Protein AF-A0A7S1B710-F1 (afdb_monomer)

Radius of gyration: 25.24 Å; Cα contacts (8 Å, |Δi|>4): 538; chains: 1; bounding box: 55×64×82 Å

InterPro domains:
  IPR013216 Methyltransferase type 11 [PF08241] (136-185)
  IPR029063 S-adenosyl-L-methionine-dependent methyltransferase superfamily [G3DSA:3.40.50.150] (121-270)
  IPR029063 S-adenosyl-L-methionine-dependent methyltransferase superfamily [SSF53335] (135-258)

Foldseek 3Di:
DDDDDDDDDDDDDDDDDDPDDDPDDDDDDDPDFLQVPAPEPELAAALLNRDHDVFADWDPDPPIDRAAHPPLRDGQLLSVVSCCQGVNDFPLNVDQAAEEEEEPDDPSSVVSSCVRCVRYHYAAEYCCPPPDDDDPRYDHDDLLGGPAAFQQGLEYEHEQRLLQDPDNLSSLLSVLRNHHAQGKYKYFHAAAQVCPVPDLDKDAPPPCPCPCPPPHRPPLVPDDPVCSCVVVPPNSGRTYHHLVNSCVSNVVSQKDKAQDCQDVSNCSHNVHDRDGRIIMIGRHDDLPPQCLVDQLVRDDPVLVVLCVVQPDDRVCSRVVHDDPSLLDQLVPDDPSNVVSCSSNVPVVSNVVNVVVVD

Sequence (358 aa):
SYSMTKKILSSVSGEEKNNHEPFVMSFTSQNTSVLDRVTCNQKHLCPCCGTCLSEWGTIHTINARKGLCPVCGTFERQRAVCYDFIVAPPKSLTKKGAAVAYFGPHIEHTKLLRSATPAMHLQEFDYFAQGYRNSPTTVHADVQDIPLSDESFDGIIILHVLEHVPNLDKAISEMSRVIKSGGFIHHETPCYYDLDSLTESPLKNGLKPPSNFFGEVQDCEKYRKEDRKGICRQHDHLFGYTCNYLKKAFENHKFDCSYPDITQDIADRYGVVPQINRFRCIKKWNDSLNFKKLYWTQLHEKAQEAAKLLGFDESLWDNDSTVPIFSMPFESLGAEMKSAVNYLGLESYFEEARQNQE

pLDDT: mean 75.51, std 21.88, range [21.38, 97.25]

Organism: NCBI:txid216773

Secondary structure (DSSP, 8-state):
---------------------------------TTTT----SSEE-TTT--EESSPEEE-SSS-EEEE-TTT---HHHHHHHIIIIIS--HHHHSTT-EEEEES--HHHHHHHHHH-TTSEEEEEE---TT----TTPEE-BTTB--S-TT-EEEEEEES-GGG-S-HHHHHHHHHHHEEEEEEEEEE--B-GGGTTT-SS-EET-----S-TTSS---GGGS-HHHHHHHS--TT-SEEB-HHHHHHHHHHTTEEEE-----HHHHHHHT--SSSS--EEEEPPPTT--GGGS-GGGS-HHHHHHHHHTT--HHHHHTT---GGGGS-GGGS-HHHHHHHHHHT-TTHHHHHHHTT-

Mean predicted aligned error: 15.28 Å

Solvent-accessible surface area (backbone atoms only — not comparable to full-atom values): 21023 Å² total; per-residue (Å²): 133,92,86,89,87,86,87,90,89,80,86,85,92,81,90,77,92,71,98,67,86,76,84,79,76,82,87,73,96,64,102,60,52,57,61,81,74,50,90,66,91,44,70,22,41,39,50,50,77,50,48,65,26,87,67,63,28,71,38,90,54,99,73,63,38,72,46,21,38,84,84,80,65,42,41,30,68,60,24,42,54,24,31,47,66,62,75,58,47,52,78,46,61,71,44,82,59,22,29,31,43,28,37,57,59,50,58,72,58,51,53,38,49,47,70,44,36,74,52,44,44,76,44,42,30,33,72,76,58,90,92,68,70,76,53,98,77,46,40,83,36,47,63,64,57,56,95,62,60,67,51,65,22,26,27,38,38,39,40,75,46,67,33,60,45,93,52,55,69,48,25,48,47,39,52,47,44,27,34,24,66,57,10,39,35,48,40,37,40,82,40,34,68,93,40,45,90,76,46,85,60,73,35,68,81,33,54,70,61,82,45,29,98,80,82,49,72,63,56,60,80,81,43,58,80,78,54,31,72,74,72,61,75,62,82,74,36,54,40,33,37,22,42,57,44,54,51,50,57,43,41,75,55,47,28,52,71,46,68,67,93,44,49,69,68,52,16,58,27,38,49,27,73,50,82,70,48,46,47,37,32,31,31,45,70,57,94,80,56,61,51,86,80,45,48,52,91,69,45,53,69,71,53,48,51,32,38,42,74,55,62,43,49,60,69,39,54,60,66,74,51,88,46,79,62,42,81,45,65,72,86,77,51,54,73,68,56,51,50,30,33,60,72,50,69,48,61,64,53,47,53,56,45,53,66,75,72,111

Structure (mmCIF, N/CA/C/O backbone):
data_AF-A0A7S1B710-F1
#
_entry.id   AF-A0A7S1B710-F1
#
loop_
_atom_site.group_PDB
_atom_site.id
_atom_site.type_symbol
_atom_site.label_atom_id
_atom_site.label_alt_id
_atom_site.label_comp_id
_atom_site.label_asym_id
_atom_site.label_entity_id
_atom_site.label_seq_id
_atom_site.pdbx_PDB_ins_code
_atom_site.Cartn_x
_atom_site.Cartn_y
_atom_site.Cartn_z
_atom_site.occupancy
_atom_site.B_iso_or_equiv
_atom_site.auth_seq_id
_atom_site.auth_comp_id
_atom_site.auth_asym_id
_atom_site.auth_atom_id
_atom_site.pdbx_PDB_model_num
ATOM 1 N N . SER A 1 1 ? -0.905 -36.301 18.407 1.00 31.48 1 SER A N 1
ATOM 2 C CA . SER A 1 1 ? 0.197 -37.234 18.122 1.00 31.48 1 SER A CA 1
ATOM 3 C C . SER A 1 1 ? 0.596 -37.081 16.667 1.00 31.48 1 SER A C 1
ATOM 5 O O . SER A 1 1 ? -0.248 -37.114 15.783 1.00 31.48 1 SER A O 1
ATOM 7 N N . TYR A 1 2 ? 1.881 -36.831 16.450 1.00 21.38 2 TYR A N 1
ATOM 8 C CA . TYR A 1 2 ? 2.584 -36.937 15.172 1.00 21.38 2 TYR A CA 1
ATOM 9 C C . TYR A 1 2 ? 2.287 -38.284 14.485 1.00 21.38 2 TYR A C 1
ATOM 11 O O . TYR A 1 2 ? 2.317 -39.294 15.184 1.00 21.38 2 TYR A O 1
ATOM 19 N N . SER A 1 3 ? 2.064 -38.304 13.162 1.00 22.77 3 SER A N 1
ATOM 20 C CA . SER A 1 3 ? 2.517 -39.349 12.212 1.00 22.77 3 SER A CA 1
ATOM 21 C C . SER A 1 3 ? 1.663 -39.358 10.935 1.00 22.77 3 SER A C 1
ATOM 23 O O . SER A 1 3 ? 0.520 -39.800 10.960 1.00 22.77 3 SER A O 1
ATOM 25 N N . MET A 1 4 ? 2.223 -38.892 9.813 1.00 23.88 4 MET A N 1
ATOM 26 C CA . MET A 1 4 ? 2.533 -39.739 8.645 1.00 23.88 4 MET A CA 1
ATOM 27 C C . MET A 1 4 ? 2.884 -38.873 7.426 1.00 23.88 4 MET A C 1
ATOM 29 O O . MET A 1 4 ? 2.042 -38.496 6.617 1.00 23.88 4 MET A O 1
ATOM 33 N N . THR A 1 5 ? 4.182 -38.619 7.281 1.00 24.28 5 THR A N 1
ATOM 34 C CA . THR A 1 5 ? 4.835 -38.137 6.061 1.00 24.28 5 THR A CA 1
ATOM 35 C C . THR A 1 5 ? 5.566 -39.321 5.422 1.00 24.28 5 THR A C 1
ATOM 37 O O . THR A 1 5 ? 6.352 -39.954 6.125 1.00 24.28 5 THR A O 1
ATOM 40 N N . LYS A 1 6 ? 5.359 -39.589 4.119 1.00 24.00 6 LYS A N 1
ATOM 41 C CA . LYS A 1 6 ? 6.341 -40.059 3.098 1.00 24.00 6 LYS A CA 1
ATOM 42 C C . LYS A 1 6 ? 5.726 -40.974 2.028 1.00 24.00 6 LYS A C 1
ATOM 44 O O . LYS A 1 6 ? 4.862 -41.789 2.322 1.00 24.00 6 LYS A O 1
ATOM 49 N N . LYS A 1 7 ? 6.360 -40.916 0.844 1.00 23.39 7 LYS A N 1
ATOM 50 C CA . LYS A 1 7 ? 6.055 -41.531 -0.469 1.00 23.39 7 LYS A CA 1
ATOM 51 C C . LYS A 1 7 ? 5.110 -40.621 -1.262 1.00 23.39 7 LYS A C 1
ATOM 53 O O . LYS A 1 7 ? 3.979 -40.432 -0.863 1.00 23.39 7 LYS A O 1
ATOM 58 N N . ILE A 1 8 ? 5.516 -39.982 -2.357 1.00 23.94 8 ILE A N 1
ATOM 59 C CA . ILE A 1 8 ? 6.231 -40.532 -3.514 1.00 23.94 8 ILE A CA 1
ATOM 60 C C . ILE A 1 8 ? 7.128 -39.432 -4.121 1.00 23.94 8 ILE A C 1
ATOM 62 O O . ILE A 1 8 ? 6.634 -38.419 -4.600 1.00 23.94 8 ILE A O 1
ATOM 66 N N . LEU A 1 9 ? 8.445 -39.646 -4.101 1.00 23.05 9 LEU A N 1
ATOM 67 C CA . LEU A 1 9 ? 9.441 -38.952 -4.925 1.00 23.05 9 LEU A CA 1
ATOM 68 C C . LEU A 1 9 ? 10.445 -40.023 -5.365 1.00 23.05 9 LEU A C 1
ATOM 70 O O . LEU A 1 9 ? 11.319 -40.407 -4.593 1.00 23.05 9 LEU A O 1
ATOM 74 N N . SER A 1 10 ? 10.270 -40.558 -6.572 1.00 22.28 10 SER A N 1
ATOM 75 C CA . SER A 1 10 ? 11.274 -41.369 -7.272 1.00 22.28 10 SER A CA 1
ATOM 76 C C . SER A 1 10 ? 10.887 -41.483 -8.747 1.00 22.28 10 SER A C 1
ATOM 78 O O . SER A 1 10 ? 9.739 -41.822 -9.030 1.00 22.28 10 SER A O 1
ATOM 80 N N . SER A 1 11 ? 11.862 -41.282 -9.640 1.00 22.61 11 SER A N 1
ATOM 81 C CA . SER A 1 11 ? 11.787 -41.095 -11.106 1.00 22.61 11 SER A CA 1
ATOM 82 C C . SER A 1 11 ? 11.486 -39.635 -11.476 1.00 22.61 11 SER A C 1
ATOM 84 O O . SER A 1 11 ? 10.460 -39.099 -11.093 1.00 22.61 11 SER A O 1
ATOM 86 N N . VAL A 1 12 ? 12.371 -38.870 -12.115 1.00 25.72 12 VAL A N 1
ATOM 87 C CA . VAL A 1 12 ? 13.270 -39.201 -13.225 1.00 25.72 12 VAL A CA 1
ATOM 88 C C . VAL A 1 12 ? 14.599 -38.454 -13.058 1.00 25.72 12 VAL A C 1
ATOM 90 O O . VAL A 1 12 ? 14.633 -37.236 -12.918 1.00 25.72 12 VAL A O 1
ATOM 93 N N . SER A 1 13 ? 15.691 -39.216 -13.071 1.00 23.06 13 SER A N 1
ATOM 94 C CA . SER A 1 13 ? 17.071 -38.757 -13.208 1.00 23.06 13 SER A CA 1
ATOM 95 C C . SER A 1 13 ? 17.424 -38.611 -14.690 1.00 23.06 13 SER A C 1
ATOM 97 O O . SER A 1 13 ? 17.326 -39.584 -15.437 1.00 23.06 13 SER A O 1
ATOM 99 N N . GLY A 1 14 ? 17.877 -37.428 -15.092 1.00 24.42 14 GLY A N 1
ATOM 100 C CA . GLY A 1 14 ? 18.529 -37.169 -16.374 1.00 24.42 14 GLY A CA 1
ATOM 101 C C . GLY A 1 14 ? 19.454 -35.972 -16.197 1.00 24.42 14 GLY A C 1
ATOM 102 O O . GLY A 1 14 ? 18.990 -34.839 -16.149 1.00 24.42 14 GLY A O 1
ATOM 103 N N . GLU A 1 15 ? 20.737 -36.251 -15.976 1.00 24.61 15 GLU A N 1
ATOM 104 C CA . GLU A 1 15 ? 21.792 -35.267 -15.740 1.00 24.61 15 GLU A CA 1
ATOM 105 C C . GLU A 1 15 ? 22.144 -34.507 -17.030 1.00 24.61 15 GLU A C 1
ATOM 107 O O . GLU A 1 15 ? 22.589 -35.114 -17.999 1.00 24.61 15 GLU A O 1
ATOM 112 N N . GLU A 1 16 ? 22.075 -33.175 -16.999 1.00 25.45 16 GLU A N 1
ATOM 113 C CA . GLU A 1 16 ? 23.012 -32.315 -17.731 1.00 25.45 16 GLU A CA 1
ATOM 114 C C . GLU A 1 16 ? 23.731 -31.432 -16.704 1.00 25.45 16 GLU A C 1
ATOM 116 O O . GLU A 1 16 ? 23.124 -30.643 -15.978 1.00 25.45 16 GLU A O 1
ATOM 121 N N . LYS A 1 17 ? 25.045 -31.638 -16.588 1.00 27.42 17 LYS A N 1
ATOM 122 C CA . LYS A 1 17 ? 25.923 -30.960 -15.632 1.00 27.42 17 LYS A CA 1
ATOM 123 C C . LYS A 1 17 ? 26.231 -29.547 -16.125 1.00 27.42 17 LYS A C 1
ATOM 125 O O . LYS A 1 17 ? 27.077 -29.381 -16.995 1.00 27.42 17 LYS A O 1
ATOM 130 N N . ASN A 1 18 ? 25.611 -28.539 -15.515 1.00 28.44 18 ASN A N 1
ATOM 131 C CA . ASN A 1 18 ? 26.113 -27.166 -15.536 1.00 28.44 18 ASN A CA 1
ATOM 132 C C . ASN A 1 18 ? 26.686 -26.820 -14.155 1.00 28.44 18 ASN A C 1
ATOM 134 O O . ASN A 1 18 ? 25.971 -26.806 -13.155 1.00 28.44 18 ASN A O 1
ATOM 138 N N . ASN A 1 19 ? 27.997 -26.566 -14.116 1.00 27.50 19 ASN A N 1
ATOM 139 C CA . ASN A 1 19 ? 28.773 -26.203 -12.930 1.00 27.50 19 ASN A CA 1
ATOM 140 C C . ASN A 1 19 ? 28.471 -24.766 -12.466 1.00 27.50 19 ASN A C 1
ATOM 142 O O . ASN A 1 19 ? 29.300 -23.869 -12.605 1.00 27.50 19 ASN A O 1
ATOM 146 N N . HIS A 1 20 ? 27.305 -24.555 -11.865 1.00 30.06 20 HIS A N 1
ATOM 147 C CA . HIS A 1 20 ? 27.091 -23.440 -10.950 1.00 30.06 20 HIS A CA 1
ATOM 148 C C . HIS A 1 20 ? 26.630 -24.011 -9.615 1.00 30.06 20 HIS A C 1
ATOM 150 O O . HIS A 1 20 ? 25.484 -24.434 -9.478 1.00 30.06 20 HIS A O 1
ATOM 156 N N . GLU A 1 21 ? 27.539 -24.064 -8.639 1.00 24.39 21 GLU A N 1
ATOM 157 C CA . GLU A 1 21 ? 27.164 -24.370 -7.262 1.00 24.39 21 GLU A CA 1
ATOM 158 C C . GLU A 1 21 ? 26.130 -23.335 -6.785 1.00 24.39 21 GLU A C 1
ATOM 160 O O . GLU A 1 21 ? 26.414 -22.132 -6.803 1.00 24.39 21 GLU A O 1
ATOM 165 N N . PRO A 1 22 ? 24.924 -23.754 -6.366 1.00 27.50 22 PRO A N 1
ATOM 166 C CA . PRO A 1 22 ? 23.992 -22.847 -5.728 1.00 27.50 22 PRO A CA 1
ATOM 167 C C . PRO A 1 22 ? 24.548 -22.514 -4.344 1.00 27.50 22 PRO A C 1
ATOM 169 O O . PRO A 1 22 ? 24.766 -23.396 -3.517 1.00 27.50 22 PRO A O 1
ATOM 172 N N . PHE A 1 23 ? 24.782 -21.230 -4.090 1.00 29.17 23 PHE A N 1
ATOM 173 C CA . PHE A 1 23 ? 25.162 -20.734 -2.774 1.00 29.17 23 PHE A CA 1
ATOM 174 C C . PHE A 1 23 ? 24.035 -21.046 -1.775 1.00 29.17 23 PHE A C 1
ATOM 176 O O . PHE A 1 23 ? 23.001 -20.378 -1.745 1.00 29.17 23 PHE A O 1
ATOM 183 N N . VAL A 1 24 ? 24.211 -22.104 -0.981 1.00 23.95 24 VAL A N 1
ATOM 184 C CA . VAL A 1 24 ? 23.278 -22.496 0.079 1.00 23.95 24 VAL A CA 1
ATOM 185 C C . VAL A 1 24 ? 23.526 -21.588 1.284 1.00 23.95 24 VAL A C 1
ATOM 187 O O . VAL A 1 24 ? 24.454 -21.806 2.059 1.00 23.95 24 VAL A O 1
ATOM 190 N N . MET A 1 25 ? 22.698 -20.555 1.458 1.00 29.64 25 MET A N 1
ATOM 191 C CA . MET A 1 25 ? 22.672 -19.786 2.705 1.00 29.64 25 MET A CA 1
ATOM 192 C C . MET A 1 25 ? 22.046 -20.629 3.822 1.00 29.64 25 MET A C 1
ATOM 194 O O . MET A 1 25 ? 20.901 -21.068 3.714 1.00 29.64 25 MET A O 1
ATOM 198 N N . SER A 1 26 ? 22.779 -20.837 4.920 1.00 22.83 26 SER A N 1
ATOM 199 C CA . SER A 1 26 ? 22.216 -21.431 6.133 1.00 22.83 26 SER A CA 1
ATOM 200 C C . SER A 1 26 ? 21.254 -20.445 6.798 1.00 22.83 26 SER A C 1
ATOM 202 O O . SER A 1 26 ? 21.643 -19.333 7.160 1.00 22.83 26 SER A O 1
ATOM 204 N N . PHE A 1 27 ? 20.005 -20.859 6.986 1.00 28.72 27 PHE A N 1
ATOM 205 C CA . PHE A 1 27 ? 18.983 -20.068 7.660 1.00 28.72 27 PHE A CA 1
ATOM 206 C C . PHE A 1 27 ? 19.176 -20.128 9.178 1.00 28.72 27 PHE A C 1
ATOM 208 O O . PHE A 1 27 ? 18.912 -21.153 9.802 1.00 28.72 27 PHE A O 1
ATOM 215 N N . THR A 1 28 ? 19.588 -19.018 9.789 1.00 26.39 28 THR A N 1
ATOM 216 C CA . THR A 1 28 ? 19.399 -18.788 11.225 1.00 26.39 28 THR A CA 1
ATOM 217 C C . THR A 1 28 ? 18.142 -17.941 11.430 1.00 26.39 28 THR A C 1
ATOM 219 O O . THR A 1 28 ? 17.947 -16.883 10.821 1.00 26.39 28 THR A O 1
ATOM 222 N N . SER A 1 29 ? 17.232 -18.469 12.247 1.00 34.06 29 SER A N 1
ATOM 223 C CA . SER A 1 29 ? 15.919 -17.909 12.550 1.00 34.06 29 SER A CA 1
ATOM 224 C C . SER A 1 29 ? 16.036 -16.700 13.479 1.00 34.06 29 SER A C 1
ATOM 226 O O . SER A 1 29 ? 15.902 -16.831 14.694 1.00 34.06 29 SER A O 1
ATOM 228 N N . GLN A 1 30 ? 16.283 -15.519 12.921 1.00 33.91 30 GLN A N 1
ATOM 229 C CA . GLN A 1 30 ? 16.061 -14.252 13.615 1.00 33.91 30 GLN A CA 1
ATOM 230 C C . GLN A 1 30 ? 15.413 -13.262 12.643 1.00 33.91 30 GLN A C 1
ATOM 232 O O . GLN A 1 30 ? 15.885 -13.094 11.517 1.00 33.91 30 GLN A O 1
ATOM 237 N N . ASN A 1 31 ? 14.286 -12.688 13.084 1.00 42.41 31 ASN A N 1
ATOM 238 C CA . ASN A 1 31 ? 13.460 -11.688 12.402 1.00 42.41 31 ASN A CA 1
ATOM 239 C C . ASN A 1 31 ? 14.273 -10.426 12.101 1.00 42.41 31 ASN A C 1
ATOM 241 O O . ASN A 1 31 ? 14.229 -9.460 12.857 1.00 42.41 31 ASN A O 1
ATOM 245 N N . THR A 1 32 ? 15.015 -10.437 11.008 1.00 38.28 32 THR A N 1
ATOM 246 C CA . THR A 1 32 ? 15.679 -9.252 10.481 1.00 38.28 32 THR A CA 1
ATOM 247 C C . THR A 1 32 ? 15.275 -9.112 9.024 1.00 38.28 32 THR A C 1
ATOM 249 O O . THR A 1 32 ? 15.208 -10.108 8.297 1.00 38.28 32 THR A O 1
ATOM 252 N N . SER A 1 33 ? 14.905 -7.897 8.627 1.00 46.38 33 SER A N 1
ATOM 253 C CA . SER A 1 33 ? 14.559 -7.570 7.246 1.00 46.38 33 SER A CA 1
ATOM 254 C C . SER A 1 33 ? 15.723 -7.945 6.318 1.00 46.38 33 SER A C 1
ATOM 256 O O . SER A 1 33 ? 16.873 -8.051 6.753 1.00 46.38 33 SER A O 1
ATOM 258 N N . VAL A 1 34 ? 15.462 -8.125 5.019 1.00 48.56 34 VAL A N 1
ATOM 259 C CA . VAL A 1 34 ? 16.520 -8.393 4.017 1.00 48.56 34 VAL A CA 1
ATOM 260 C C . VAL A 1 34 ? 17.652 -7.358 4.076 1.00 48.56 34 VAL A C 1
ATOM 262 O O . VAL A 1 34 ? 18.786 -7.679 3.739 1.00 48.56 34 VAL A O 1
ATOM 265 N N . LEU A 1 35 ? 17.374 -6.139 4.542 1.00 51.59 35 LEU A N 1
ATOM 266 C CA . LEU A 1 35 ? 18.312 -5.016 4.558 1.00 51.59 35 LEU A CA 1
ATOM 267 C C . LEU A 1 35 ? 19.183 -4.951 5.810 1.00 51.59 35 LEU A C 1
ATOM 269 O O . LEU A 1 35 ? 20.321 -4.500 5.717 1.00 51.59 35 LEU A O 1
ATOM 273 N N . ASP A 1 36 ? 18.716 -5.488 6.937 1.00 47.56 36 ASP A N 1
ATOM 274 C CA . ASP A 1 36 ? 19.509 -5.588 8.174 1.00 47.56 36 ASP A CA 1
ATOM 275 C C . ASP A 1 36 ? 20.762 -6.469 7.994 1.00 47.56 36 ASP A C 1
ATOM 277 O O . ASP A 1 36 ? 21.653 -6.496 8.841 1.00 47.56 36 ASP A O 1
ATOM 281 N N . ARG A 1 37 ? 20.833 -7.209 6.879 1.00 51.16 37 ARG A N 1
ATOM 282 C CA . ARG A 1 37 ? 21.908 -8.146 6.536 1.00 51.16 37 ARG A CA 1
ATOM 283 C C . ARG A 1 37 ? 22.832 -7.650 5.419 1.00 51.16 37 ARG A C 1
ATOM 285 O O . ARG A 1 37 ? 23.762 -8.372 5.065 1.00 51.16 37 ARG A O 1
ATOM 292 N N . VAL A 1 38 ? 22.601 -6.462 4.846 1.00 57.06 38 VAL A N 1
ATOM 293 C CA . VAL A 1 38 ? 23.331 -5.996 3.652 1.00 57.06 38 VAL A CA 1
ATOM 294 C C . VAL A 1 38 ? 24.108 -4.710 3.935 1.00 57.06 38 VAL A C 1
ATOM 296 O O . VAL A 1 38 ? 23.585 -3.602 3.838 1.00 57.06 38 VAL A O 1
ATOM 299 N N . THR A 1 39 ? 25.410 -4.841 4.194 1.00 64.25 39 THR A N 1
ATOM 300 C CA . THR A 1 39 ? 26.356 -3.730 4.038 1.00 64.25 39 THR A CA 1
ATOM 301 C C . THR A 1 39 ? 26.655 -3.546 2.548 1.00 64.25 39 THR A C 1
ATOM 303 O O . THR A 1 39 ? 27.355 -4.344 1.928 1.00 64.25 39 THR A O 1
ATOM 306 N N . CYS A 1 40 ? 26.078 -2.503 1.942 1.00 74.12 40 CYS A N 1
ATOM 307 C CA . CYS A 1 40 ? 26.230 -2.235 0.513 1.00 74.12 40 CYS A CA 1
ATOM 308 C C . CYS A 1 40 ? 27.160 -1.056 0.234 1.00 74.12 40 CYS A C 1
ATOM 310 O O . CYS A 1 40 ? 26.776 0.095 0.433 1.00 74.12 40 CYS A O 1
ATOM 312 N N . ASN A 1 41 ? 28.348 -1.354 -0.296 1.00 79.19 41 ASN A N 1
ATOM 313 C CA . ASN A 1 41 ? 29.316 -0.344 -0.746 1.00 79.19 41 ASN A CA 1
ATOM 314 C C . ASN A 1 41 ? 29.202 -0.032 -2.249 1.00 79.19 41 ASN A C 1
ATOM 316 O O . ASN A 1 41 ? 29.982 0.755 -2.778 1.00 79.19 41 ASN A O 1
ATOM 320 N N . GLN A 1 42 ? 28.267 -0.676 -2.952 1.00 85.56 42 GLN A N 1
ATOM 321 C CA . GLN A 1 42 ? 28.001 -0.417 -4.366 1.00 85.56 42 GLN A CA 1
ATOM 322 C C . GLN A 1 42 ? 27.002 0.731 -4.538 1.00 85.56 42 GLN A C 1
ATOM 324 O O . GLN A 1 42 ? 26.229 1.034 -3.628 1.00 85.56 42 GLN A O 1
ATOM 329 N N . LYS A 1 43 ? 26.999 1.345 -5.730 1.00 87.19 43 LYS A N 1
ATOM 330 C CA . LYS A 1 43 ? 26.112 2.470 -6.064 1.00 87.19 43 LYS A CA 1
ATOM 331 C C . LYS A 1 43 ? 24.631 2.105 -5.926 1.00 87.19 43 LYS A C 1
ATOM 333 O O . LYS A 1 43 ? 23.835 2.939 -5.502 1.00 87.19 43 LYS A O 1
ATOM 338 N N . HIS A 1 44 ? 24.269 0.874 -6.282 1.00 93.12 44 HIS A N 1
ATOM 339 C CA . HIS A 1 44 ? 22.885 0.426 -6.309 1.00 93.12 44 HIS A CA 1
ATOM 340 C C . HIS A 1 44 ? 22.642 -0.735 -5.344 1.00 93.12 44 HIS A C 1
ATOM 342 O O . HIS A 1 44 ? 23.474 -1.631 -5.195 1.00 93.12 44 HIS A O 1
ATOM 348 N N . LEU A 1 45 ? 21.462 -0.742 -4.733 1.00 94.12 45 LEU A N 1
ATOM 349 C CA . LEU A 1 45 ? 20.968 -1.792 -3.852 1.00 94.12 45 LEU A CA 1
ATOM 350 C C . LEU A 1 45 ? 19.550 -2.164 -4.282 1.00 94.12 45 LEU A C 1
ATOM 352 O O . LEU A 1 45 ? 18.642 -1.340 -4.223 1.00 94.12 45 LEU A O 1
ATOM 356 N N . CYS A 1 46 ? 19.334 -3.407 -4.711 1.00 93.94 46 CYS A N 1
ATOM 357 C CA . CYS A 1 46 ? 17.991 -3.863 -5.049 1.00 93.94 46 CYS A CA 1
ATOM 358 C C . CYS A 1 46 ? 17.152 -4.054 -3.771 1.00 93.94 46 CYS A C 1
ATOM 360 O O . CYS A 1 46 ? 17.474 -4.942 -2.980 1.00 93.94 46 CYS A O 1
ATOM 362 N N . PRO A 1 47 ? 16.044 -3.309 -3.582 1.00 92.88 47 PRO A N 1
ATOM 363 C CA . PRO A 1 47 ? 15.223 -3.415 -2.377 1.00 92.88 47 PRO A CA 1
ATOM 364 C C . PRO A 1 47 ? 14.458 -4.744 -2.284 1.00 92.88 47 PRO A C 1
ATOM 366 O O . PRO A 1 47 ? 14.032 -5.119 -1.200 1.00 92.88 47 PRO A O 1
ATOM 369 N N . CYS A 1 48 ? 14.284 -5.472 -3.394 1.00 93.00 48 CYS A N 1
ATOM 370 C CA . CYS A 1 48 ? 13.546 -6.739 -3.403 1.00 93.00 48 CYS A CA 1
ATOM 371 C C . CYS A 1 48 ? 14.396 -7.946 -2.992 1.00 93.00 48 CYS A C 1
ATOM 373 O O . CYS A 1 48 ? 13.905 -8.832 -2.302 1.00 93.00 48 CYS A O 1
ATOM 375 N N . CYS A 1 49 ? 15.650 -8.017 -3.451 1.00 92.56 49 CYS A N 1
ATOM 376 C CA . CYS A 1 49 ? 16.515 -9.184 -3.231 1.00 92.56 49 CYS A CA 1
ATOM 377 C C . CYS A 1 49 ? 17.780 -8.883 -2.421 1.00 92.56 49 CYS A C 1
ATOM 379 O O . CYS A 1 49 ? 18.566 -9.791 -2.173 1.00 92.56 49 CYS A O 1
ATOM 381 N N . GLY A 1 50 ? 18.012 -7.623 -2.043 1.00 91.31 50 GLY A N 1
ATOM 382 C CA . GLY A 1 50 ? 19.174 -7.210 -1.254 1.00 91.31 50 GLY A CA 1
ATOM 383 C C . GLY A 1 50 ? 20.502 -7.207 -2.018 1.00 91.31 50 GLY A C 1
ATOM 384 O O . GLY A 1 50 ? 21.548 -6.981 -1.422 1.00 91.31 50 GLY A O 1
ATOM 385 N N . THR A 1 51 ? 20.507 -7.453 -3.331 1.00 91.56 51 THR A N 1
ATOM 386 C CA . THR A 1 51 ? 21.753 -7.487 -4.109 1.00 91.56 51 THR A CA 1
ATOM 387 C C . THR A 1 51 ? 22.337 -6.088 -4.307 1.00 91.56 51 THR A C 1
ATOM 389 O O . THR A 1 51 ? 21.650 -5.183 -4.785 1.00 91.56 51 THR A O 1
ATOM 392 N N . CYS A 1 52 ? 23.633 -5.957 -4.026 1.00 93.12 52 CYS A N 1
ATOM 393 C CA . CYS A 1 52 ? 24.459 -4.809 -4.387 1.00 93.12 52 CYS A CA 1
ATOM 394 C C . CYS A 1 52 ? 24.904 -4.871 -5.847 1.00 93.12 52 CYS A C 1
ATOM 396 O O . CYS A 1 52 ? 25.450 -5.882 -6.286 1.00 93.12 52 CYS A O 1
ATOM 398 N N . LEU A 1 53 ? 24.702 -3.785 -6.586 1.00 91.44 53 LEU A N 1
ATOM 399 C CA . LEU A 1 53 ? 24.969 -3.712 -8.018 1.00 91.44 53 LEU A CA 1
ATOM 400 C C . LEU A 1 53 ? 25.806 -2.471 -8.340 1.00 91.44 53 LEU A C 1
ATOM 402 O O . LEU A 1 53 ? 25.533 -1.375 -7.848 1.00 91.44 53 LEU A O 1
ATOM 406 N N . SER A 1 54 ? 26.807 -2.637 -9.201 1.00 90.38 54 SER A N 1
ATOM 407 C CA . SER A 1 54 ? 27.557 -1.515 -9.775 1.00 90.38 54 SER A CA 1
ATOM 408 C C . SER A 1 54 ? 26.714 -0.730 -10.785 1.00 90.38 54 SER A C 1
ATOM 410 O O . SER A 1 54 ? 26.837 0.488 -10.874 1.00 90.38 54 SER A O 1
ATOM 412 N N . GLU A 1 55 ? 25.820 -1.416 -11.504 1.00 92.50 55 GLU A N 1
ATOM 413 C CA . GLU A 1 55 ? 24.866 -0.839 -12.453 1.00 92.50 55 GLU A CA 1
ATOM 414 C C . GLU A 1 55 ? 23.580 -1.679 -12.553 1.00 92.50 55 GLU A C 1
ATOM 416 O O . GLU A 1 55 ? 23.569 -2.879 -12.269 1.00 92.50 55 GLU A O 1
ATOM 421 N N . TRP A 1 56 ? 22.485 -1.057 -12.997 1.00 92.62 56 TRP A N 1
ATOM 422 C CA . TRP A 1 56 ? 21.265 -1.780 -13.365 1.00 92.62 56 TRP A CA 1
ATOM 423 C C . TRP A 1 56 ? 21.440 -2.526 -14.696 1.00 92.62 56 TRP A C 1
ATOM 425 O O . TRP A 1 56 ? 22.122 -2.069 -15.612 1.00 92.62 56 TRP A O 1
ATOM 435 N N . GLY A 1 57 ? 20.771 -3.666 -14.838 1.00 89.75 57 GLY A N 1
ATOM 436 C CA . GLY A 1 57 ? 20.674 -4.402 -16.094 1.00 89.75 57 GLY A CA 1
ATOM 437 C C . GLY A 1 57 ? 19.808 -3.681 -17.131 1.00 89.75 57 GLY A C 1
ATOM 438 O O . GLY A 1 57 ? 18.990 -2.812 -16.804 1.00 89.75 57 GLY A O 1
ATOM 439 N N . THR A 1 58 ? 19.975 -4.058 -18.397 1.00 87.88 58 THR A N 1
ATOM 440 C CA . THR A 1 58 ? 19.219 -3.489 -19.519 1.00 87.88 58 THR A CA 1
ATOM 441 C C . THR A 1 58 ? 17.876 -4.194 -19.686 1.00 87.88 58 THR A C 1
ATOM 443 O O . THR A 1 58 ? 17.797 -5.416 -19.760 1.00 87.88 58 THR A O 1
ATOM 446 N N . ILE A 1 59 ? 16.809 -3.410 -19.792 1.00 81.12 59 ILE A N 1
ATOM 447 C CA . ILE A 1 59 ? 15.498 -3.860 -20.248 1.00 81.12 59 ILE A CA 1
ATOM 448 C C . ILE A 1 59 ? 15.519 -3.826 -21.778 1.00 81.12 59 ILE A C 1
ATOM 450 O O . ILE A 1 59 ? 15.611 -2.752 -22.372 1.00 81.12 59 ILE A O 1
ATOM 454 N N . HIS A 1 60 ? 15.436 -4.990 -22.419 1.00 78.06 60 HIS A N 1
ATOM 455 C CA . HIS A 1 60 ? 15.467 -5.117 -23.878 1.00 78.06 60 HIS A CA 1
ATOM 456 C C . HIS A 1 60 ? 14.070 -4.924 -24.492 1.00 78.06 60 HIS A C 1
ATOM 458 O O . HIS A 1 60 ? 13.448 -5.866 -24.973 1.00 78.06 60 HIS A O 1
ATOM 464 N N . THR A 1 61 ? 13.563 -3.691 -24.446 1.00 69.06 61 THR A N 1
ATOM 465 C CA . THR A 1 61 ? 12.395 -3.253 -25.231 1.00 69.06 61 THR A CA 1
ATOM 466 C C . THR A 1 61 ? 12.842 -2.340 -26.375 1.00 69.06 61 THR A C 1
ATOM 468 O O . THR A 1 61 ? 14.031 -2.085 -26.551 1.00 69.06 61 THR A O 1
ATOM 471 N N . ILE A 1 62 ? 11.888 -1.824 -27.154 1.00 55.78 62 ILE A N 1
ATOM 472 C CA . ILE A 1 62 ? 12.154 -0.878 -28.253 1.00 55.78 62 ILE A CA 1
ATOM 473 C C . ILE A 1 62 ? 12.907 0.367 -27.776 1.00 55.78 62 ILE A C 1
ATOM 475 O O . ILE A 1 62 ? 13.730 0.902 -28.510 1.00 55.78 62 ILE A O 1
ATOM 479 N N . ASN A 1 63 ? 12.688 0.768 -26.524 1.00 64.50 63 ASN A N 1
ATOM 480 C CA . ASN A 1 63 ? 13.458 1.807 -25.855 1.00 64.50 63 ASN A CA 1
ATOM 481 C C . ASN A 1 63 ? 14.339 1.147 -24.794 1.00 64.50 63 ASN A C 1
ATOM 483 O O . ASN A 1 63 ? 14.011 1.166 -23.603 1.00 64.50 63 ASN A O 1
ATOM 487 N N . ALA A 1 64 ? 15.422 0.511 -25.248 1.00 76.56 64 ALA A N 1
ATOM 488 C CA . ALA A 1 64 ? 16.365 -0.160 -24.368 1.00 76.56 64 ALA A CA 1
ATOM 489 C C . ALA A 1 64 ? 16.853 0.807 -23.284 1.00 76.56 64 ALA A C 1
ATOM 491 O O . ALA A 1 64 ? 17.372 1.883 -23.578 1.00 76.56 64 ALA A O 1
ATOM 492 N N . ARG A 1 65 ? 16.664 0.430 -22.018 1.00 82.88 65 ARG A N 1
ATOM 493 C CA . ARG A 1 65 ? 16.986 1.294 -20.877 1.00 82.88 65 ARG A CA 1
ATOM 494 C C . ARG A 1 65 ? 17.508 0.493 -19.700 1.00 82.88 65 ARG A C 1
ATOM 496 O O . ARG A 1 65 ? 17.147 -0.668 -19.521 1.00 82.88 65 ARG A O 1
ATOM 503 N N . LYS A 1 66 ? 18.351 1.120 -18.887 1.00 85.75 66 LYS A N 1
ATOM 504 C CA . LYS A 1 66 ? 18.860 0.545 -17.639 1.00 85.75 66 LYS A CA 1
ATOM 505 C C . LYS A 1 66 ? 17.748 0.603 -16.592 1.00 85.75 66 LYS A C 1
ATOM 507 O O . LYS A 1 66 ? 17.142 1.653 -16.408 1.00 85.75 66 LYS A O 1
ATOM 512 N N . GLY A 1 67 ? 17.441 -0.531 -15.969 1.00 86.69 67 GLY A N 1
ATOM 513 C CA . GLY A 1 67 ? 16.250 -0.636 -15.124 1.00 86.69 67 GLY A CA 1
ATOM 514 C C . GLY A 1 67 ? 15.890 -2.031 -14.619 1.00 86.69 67 GLY A C 1
ATOM 515 O O . GLY A 1 67 ? 15.003 -2.177 -13.779 1.00 86.69 67 GLY A O 1
ATOM 516 N N . LEU A 1 68 ? 16.570 -3.072 -15.094 1.00 91.56 68 LEU A N 1
ATOM 517 C CA . LEU A 1 68 ? 16.368 -4.451 -14.659 1.00 91.56 68 LEU A CA 1
ATOM 518 C C . LEU A 1 68 ? 17.307 -4.779 -13.491 1.00 91.56 68 LEU A C 1
ATOM 520 O O . LEU A 1 68 ? 18.491 -4.459 -13.545 1.00 91.56 68 LEU A O 1
ATOM 524 N N . CYS A 1 69 ? 16.833 -5.466 -12.453 1.00 93.75 69 CYS A N 1
ATOM 525 C CA . CYS A 1 69 ? 17.749 -6.140 -11.535 1.00 93.75 69 CYS A CA 1
ATOM 526 C C . CYS A 1 69 ? 18.265 -7.427 -12.207 1.00 93.75 69 CYS A C 1
ATOM 528 O O . CYS A 1 69 ? 17.449 -8.310 -12.471 1.00 93.75 69 CYS A O 1
ATOM 530 N N . PRO A 1 70 ? 19.579 -7.592 -12.456 1.00 93.06 70 PRO A N 1
ATOM 531 C CA . PRO A 1 70 ? 20.103 -8.776 -13.144 1.00 93.06 70 PRO A CA 1
ATOM 532 C C . PRO A 1 70 ? 20.020 -10.059 -12.302 1.00 93.06 70 PRO A C 1
ATOM 534 O O . PRO A 1 70 ? 20.247 -11.140 -12.832 1.00 93.06 70 PRO A O 1
ATOM 537 N N . VAL A 1 71 ? 19.703 -9.950 -11.006 1.00 93.00 71 VAL A N 1
ATOM 538 C CA . VAL A 1 71 ? 19.583 -11.098 -10.095 1.00 93.00 71 VAL A CA 1
ATOM 539 C C . VAL A 1 71 ? 18.135 -11.541 -9.930 1.00 93.00 71 VAL A C 1
ATOM 541 O O . VAL A 1 71 ? 17.821 -12.696 -10.187 1.00 93.00 71 VAL A O 1
ATOM 544 N N . CYS A 1 72 ? 17.238 -10.642 -9.517 1.00 92.94 72 CYS A N 1
ATOM 545 C CA . CYS A 1 72 ? 15.840 -11.007 -9.258 1.00 92.94 72 CYS A CA 1
ATOM 546 C C . CYS A 1 72 ? 14.871 -10.663 -10.395 1.00 92.94 72 CYS A C 1
ATOM 548 O O . CYS A 1 72 ? 1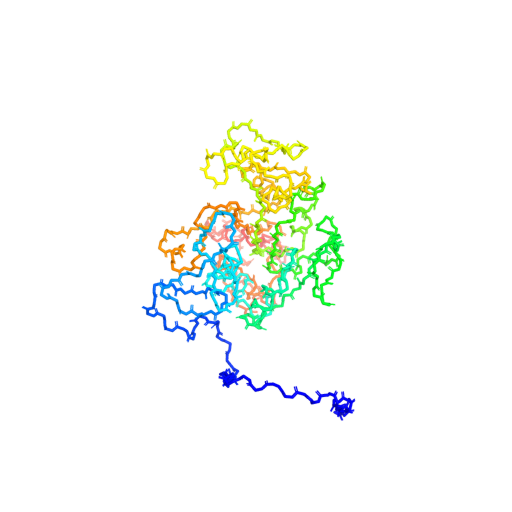3.681 -10.939 -10.288 1.00 92.94 72 CYS A O 1
ATOM 550 N N . GLY A 1 73 ? 15.349 -10.028 -11.466 1.00 91.75 73 GLY A N 1
ATOM 551 C CA . GLY A 1 73 ? 14.538 -9.713 -12.640 1.00 91.75 73 GLY A CA 1
ATOM 552 C C . GLY A 1 73 ? 13.518 -8.586 -12.448 1.00 91.75 73 GLY A C 1
ATOM 553 O O . GLY A 1 73 ? 12.725 -8.331 -13.348 1.00 91.75 73 GLY A O 1
ATOM 554 N N . THR A 1 74 ? 13.514 -7.902 -11.300 1.00 92.50 74 THR A N 1
ATOM 555 C CA . THR A 1 74 ? 12.541 -6.834 -11.035 1.00 92.50 74 THR A CA 1
ATOM 556 C C . THR A 1 74 ? 12.813 -5.578 -11.852 1.00 92.50 74 THR A C 1
ATOM 558 O O . THR A 1 74 ? 13.967 -5.248 -12.141 1.00 92.50 74 THR A O 1
ATOM 561 N N . PHE A 1 75 ? 11.747 -4.846 -12.168 1.00 90.62 75 PHE A N 1
ATOM 562 C CA . PHE A 1 75 ? 11.784 -3.494 -12.735 1.00 90.62 75 PHE A CA 1
ATOM 563 C C . PHE A 1 75 ? 11.500 -2.430 -11.663 1.00 90.62 75 PHE A C 1
ATOM 565 O O . PHE A 1 75 ? 11.251 -2.750 -10.501 1.00 90.62 75 PHE A O 1
ATOM 572 N N . GLU A 1 76 ? 11.524 -1.152 -12.037 1.00 88.06 76 GLU A N 1
ATOM 573 C CA . GLU A 1 76 ? 11.431 -0.024 -11.099 1.00 88.06 76 GLU A CA 1
ATOM 574 C C . GLU A 1 76 ? 10.134 -0.009 -10.282 1.00 88.06 76 GLU A C 1
ATOM 576 O O . GLU A 1 76 ? 10.156 0.368 -9.114 1.00 88.06 76 GLU A O 1
ATOM 581 N N . ARG A 1 77 ? 9.018 -0.424 -10.892 1.00 86.31 77 ARG A N 1
ATOM 582 C CA . ARG A 1 77 ? 7.685 -0.486 -10.265 1.00 86.31 77 ARG A CA 1
ATOM 583 C C . ARG A 1 77 ? 7.600 -1.559 -9.183 1.00 86.31 77 ARG A C 1
ATOM 585 O O . ARG A 1 77 ? 7.253 -1.290 -8.045 1.00 86.31 77 ARG A O 1
ATOM 592 N N . GLN A 1 78 ? 8.071 -2.766 -9.485 1.00 90.56 78 GLN A N 1
ATOM 593 C CA . GLN A 1 78 ? 8.184 -3.832 -8.481 1.00 90.56 78 GLN A CA 1
ATOM 594 C C . GLN A 1 78 ? 9.135 -3.420 -7.348 1.00 90.56 78 GLN A C 1
ATOM 596 O O . GLN A 1 78 ? 8.837 -3.610 -6.172 1.00 90.56 78 GLN A O 1
ATOM 601 N N . ARG A 1 79 ? 10.255 -2.764 -7.683 1.00 92.69 79 ARG A N 1
ATOM 602 C CA . ARG A 1 79 ? 11.173 -2.225 -6.670 1.00 92.69 79 ARG A CA 1
ATOM 603 C C . ARG A 1 79 ? 10.546 -1.132 -5.808 1.00 92.69 79 ARG A C 1
ATOM 605 O O . ARG A 1 79 ? 10.962 -1.000 -4.663 1.00 92.69 79 ARG A O 1
ATOM 612 N N . ALA A 1 80 ? 9.555 -0.394 -6.304 1.00 91.00 80 ALA A N 1
ATOM 613 C CA . ALA A 1 80 ? 8.806 0.580 -5.515 1.00 91.00 80 ALA A CA 1
ATOM 614 C C . ALA A 1 80 ? 8.046 -0.076 -4.365 1.00 91.00 80 ALA A C 1
ATOM 616 O O . ALA A 1 80 ? 8.141 0.376 -3.229 1.00 91.00 80 ALA A O 1
ATOM 617 N N . VAL A 1 81 ? 7.350 -1.177 -4.654 1.00 92.69 81 VAL A N 1
ATOM 618 C CA . VAL A 1 81 ? 6.648 -1.963 -3.637 1.00 92.69 81 VAL A CA 1
ATOM 619 C C . VAL A 1 81 ? 7.648 -2.513 -2.626 1.00 92.69 81 VAL A C 1
ATOM 621 O O . VAL A 1 81 ? 7.473 -2.345 -1.427 1.00 92.69 81 VAL A O 1
ATOM 624 N N . CYS A 1 82 ? 8.750 -3.109 -3.086 1.00 93.31 82 CYS A N 1
ATOM 625 C CA . CYS A 1 82 ? 9.798 -3.586 -2.184 1.00 93.31 82 CYS A CA 1
ATOM 626 C C . CYS A 1 82 ? 10.382 -2.460 -1.319 1.00 93.31 82 CYS A C 1
ATOM 628 O O . CYS A 1 82 ? 10.637 -2.661 -0.138 1.00 93.31 82 CYS A O 1
ATOM 630 N N . TYR A 1 83 ? 10.580 -1.264 -1.878 1.00 91.62 83 TYR A N 1
ATOM 631 C CA . TYR A 1 83 ? 11.027 -0.110 -1.107 1.00 91.62 83 TYR A CA 1
ATOM 632 C C . TYR A 1 83 ? 10.008 0.240 -0.013 1.00 91.62 83 TYR A C 1
ATOM 634 O O . TYR A 1 83 ? 10.380 0.310 1.154 1.00 91.62 83 TYR A O 1
ATOM 642 N N . ASP A 1 84 ? 8.727 0.350 -0.358 1.00 88.94 84 ASP A N 1
ATOM 643 C CA . ASP A 1 84 ? 7.658 0.722 0.575 1.00 88.94 84 ASP A CA 1
ATOM 644 C C . ASP A 1 84 ? 7.342 -0.348 1.631 1.00 88.94 84 ASP A C 1
ATOM 646 O O . ASP A 1 84 ? 6.815 -0.005 2.678 1.00 88.94 84 ASP A O 1
ATOM 650 N N . PHE A 1 85 ? 7.639 -1.627 1.384 1.00 90.62 85 PHE A N 1
ATOM 651 C CA . PHE A 1 85 ? 7.305 -2.730 2.301 1.00 90.62 85 PHE A CA 1
ATOM 652 C C . PHE A 1 85 ? 8.521 -3.317 3.032 1.00 90.62 85 PHE A C 1
ATOM 654 O O . PHE A 1 85 ? 8.347 -4.022 4.024 1.00 90.62 85 PHE A O 1
ATOM 661 N N . ILE A 1 86 ? 9.744 -3.054 2.558 1.00 89.69 86 ILE A N 1
ATOM 662 C CA . ILE A 1 86 ? 10.981 -3.641 3.105 1.00 89.69 86 ILE A CA 1
ATOM 663 C C . ILE A 1 86 ? 11.948 -2.552 3.574 1.00 89.69 86 ILE A C 1
ATOM 665 O O . ILE A 1 86 ? 12.488 -2.665 4.670 1.00 89.69 86 ILE A O 1
ATOM 669 N N . VAL A 1 87 ? 12.178 -1.507 2.769 1.00 87.56 87 VAL A N 1
ATOM 670 C CA . VAL A 1 87 ? 13.159 -0.448 3.089 1.00 87.56 87 VAL A CA 1
ATOM 671 C C . VAL A 1 87 ? 12.567 0.612 4.004 1.00 87.56 87 VAL A C 1
ATOM 673 O O . VAL A 1 87 ? 13.184 0.993 4.994 1.00 87.56 87 VAL A O 1
ATOM 676 N N . ALA A 1 88 ? 11.380 1.097 3.662 1.00 84.94 88 ALA A N 1
ATOM 677 C CA . ALA A 1 88 ? 10.691 2.167 4.361 1.00 84.94 88 ALA A CA 1
ATOM 678 C C . ALA A 1 88 ? 9.248 1.760 4.715 1.00 84.94 88 ALA A C 1
ATOM 680 O O . ALA A 1 88 ? 8.312 2.471 4.332 1.00 84.94 88 ALA A O 1
ATOM 681 N N . PRO A 1 89 ? 9.044 0.624 5.420 1.00 84.31 89 PRO A N 1
ATOM 682 C CA . PRO A 1 89 ? 7.712 0.177 5.788 1.00 84.31 89 PRO A CA 1
ATOM 683 C C . PRO A 1 89 ? 7.018 1.180 6.719 1.00 84.31 89 PRO A C 1
ATOM 685 O O . PRO A 1 89 ? 7.610 1.617 7.711 1.00 84.31 89 PRO A O 1
ATOM 688 N N . PRO A 1 90 ? 5.747 1.529 6.458 1.00 78.75 90 PRO A N 1
ATOM 689 C CA . PRO A 1 90 ? 4.930 2.270 7.409 1.00 78.75 90 PRO A CA 1
ATOM 690 C C . PRO A 1 90 ? 4.698 1.444 8.681 1.00 78.75 90 PRO A C 1
ATOM 692 O O . PRO A 1 90 ? 4.718 0.212 8.657 1.00 78.75 90 PRO A O 1
ATOM 695 N N . LYS A 1 91 ? 4.405 2.127 9.799 1.00 73.69 91 LYS A N 1
ATOM 696 C CA . LYS A 1 91 ? 4.207 1.500 11.123 1.00 73.69 91 LYS A CA 1
ATOM 697 C C . LYS A 1 91 ? 3.179 0.355 11.111 1.00 73.69 91 LYS A C 1
ATOM 699 O O . LYS A 1 91 ? 3.356 -0.628 11.819 1.00 73.69 91 LYS A O 1
ATOM 704 N N . SER A 1 92 ? 2.125 0.445 10.297 1.00 75.81 92 SER A N 1
ATOM 705 C CA . SER A 1 92 ? 1.104 -0.610 10.173 1.00 75.81 92 SER A CA 1
ATOM 706 C C . SER A 1 92 ? 1.661 -1.948 9.670 1.00 75.81 92 SER A C 1
ATOM 708 O O . SER A 1 92 ? 1.094 -2.997 9.982 1.00 75.81 92 SER A O 1
ATOM 710 N N . LEU A 1 93 ? 2.785 -1.925 8.948 1.00 84.31 93 LEU A N 1
ATOM 711 C CA . LEU A 1 93 ? 3.416 -3.091 8.332 1.00 84.31 93 LEU A CA 1
ATOM 712 C C . LEU A 1 93 ? 4.638 -3.616 9.095 1.00 84.31 93 LEU A C 1
ATOM 714 O O . LEU A 1 93 ? 5.123 -4.700 8.784 1.00 84.31 93 LEU A O 1
ATOM 718 N N . THR A 1 94 ? 5.125 -2.903 10.115 1.00 75.38 94 THR A N 1
ATOM 719 C CA . THR A 1 94 ? 6.275 -3.357 10.922 1.00 75.38 94 THR A CA 1
ATOM 720 C C . THR A 1 94 ? 5.894 -4.392 11.980 1.00 75.38 94 THR A C 1
ATOM 722 O O . THR A 1 94 ? 6.765 -5.062 12.539 1.00 75.38 94 THR A O 1
ATOM 725 N N . LYS A 1 95 ? 4.597 -4.559 12.263 1.00 76.50 95 LYS A N 1
ATOM 726 C CA . LYS A 1 95 ? 4.126 -5.548 13.233 1.00 76.50 95 LYS A CA 1
ATOM 727 C C . LYS A 1 95 ? 4.266 -6.977 12.710 1.00 76.50 95 LYS A C 1
ATOM 729 O O . LYS A 1 95 ? 4.014 -7.279 11.543 1.00 76.50 95 LYS A O 1
ATOM 734 N N . LYS A 1 96 ? 4.603 -7.897 13.614 1.00 79.69 96 LYS A N 1
ATOM 735 C CA . LYS A 1 96 ? 4.635 -9.329 13.306 1.00 79.69 96 LYS A CA 1
ATOM 736 C C . LYS A 1 96 ? 3.232 -9.802 12.918 1.00 79.69 96 LYS A C 1
ATOM 738 O O . LYS A 1 96 ? 2.278 -9.567 13.652 1.00 79.69 96 LYS A O 1
ATOM 743 N N . GLY A 1 97 ? 3.123 -10.499 11.792 1.00 86.75 97 GLY A N 1
ATOM 744 C CA . GLY A 1 97 ? 1.850 -11.000 11.284 1.00 86.75 97 GLY A CA 1
ATOM 745 C C . GLY A 1 97 ? 1.001 -9.946 10.575 1.00 86.75 97 GLY A C 1
ATOM 746 O O . GLY A 1 97 ? -0.189 -10.191 10.407 1.00 86.75 97 GLY A O 1
ATOM 747 N N . ALA A 1 98 ? 1.567 -8.796 10.177 1.00 88.81 98 ALA A N 1
ATOM 748 C CA . ALA A 1 98 ? 0.843 -7.803 9.383 1.00 88.81 98 ALA A CA 1
ATOM 749 C C . ALA A 1 98 ? 0.190 -8.465 8.159 1.00 88.81 98 ALA A C 1
ATOM 751 O O . ALA A 1 98 ? 0.860 -9.165 7.395 1.00 88.81 98 ALA A O 1
ATOM 752 N N . ALA A 1 99 ? -1.114 -8.267 7.991 1.00 95.88 99 ALA A N 1
ATOM 753 C CA . ALA A 1 99 ? -1.879 -8.833 6.890 1.00 95.88 99 ALA A CA 1
ATOM 754 C C . ALA A 1 99 ? -1.893 -7.861 5.709 1.00 95.88 99 ALA A C 1
ATOM 756 O O . ALA A 1 99 ? -2.310 -6.712 5.855 1.00 95.88 99 ALA A O 1
ATOM 757 N N . VAL A 1 100 ? -1.476 -8.322 4.530 1.00 96.62 100 VAL A N 1
ATOM 758 C CA . VAL A 1 100 ? -1.429 -7.511 3.307 1.00 96.62 100 VAL A CA 1
ATOM 759 C C . VAL A 1 100 ? -2.210 -8.185 2.189 1.00 96.62 100 VAL A C 1
ATOM 761 O O . VAL A 1 100 ? -1.952 -9.344 1.861 1.00 96.62 100 VAL A O 1
ATOM 764 N N . ALA A 1 101 ? -3.154 -7.454 1.598 1.00 96.50 101 ALA A N 1
ATOM 765 C CA . ALA A 1 101 ? -3.865 -7.878 0.398 1.00 96.50 101 ALA A CA 1
ATOM 766 C C . ALA A 1 101 ? -3.093 -7.411 -0.839 1.00 96.50 101 ALA A C 1
ATOM 768 O O . ALA A 1 101 ? -2.653 -6.266 -0.891 1.00 96.50 101 ALA A O 1
ATOM 769 N N . TYR A 1 102 ? -2.933 -8.275 -1.838 1.00 96.38 102 TYR A N 1
ATOM 770 C CA . TYR A 1 102 ? -2.247 -7.949 -3.084 1.00 96.38 102 TYR A CA 1
ATOM 771 C C . TYR A 1 102 ? -3.147 -8.244 -4.286 1.00 96.38 102 TYR A C 1
ATOM 773 O O . TYR A 1 102 ? -3.321 -9.402 -4.661 1.00 96.38 102 TYR A O 1
ATOM 781 N N . PHE A 1 103 ? -3.687 -7.180 -4.881 1.00 94.94 103 PHE A N 1
ATOM 782 C CA . PHE A 1 103 ? -4.492 -7.188 -6.101 1.00 94.94 103 PHE A CA 1
ATOM 783 C C . PHE A 1 103 ? -3.623 -6.989 -7.349 1.00 94.94 103 PHE A C 1
ATOM 785 O O . PHE A 1 103 ? -2.750 -6.115 -7.372 1.00 94.94 103 PHE A O 1
ATOM 792 N N . GLY A 1 104 ? -3.871 -7.792 -8.387 1.00 90.19 104 GLY A N 1
ATOM 793 C CA . GLY A 1 104 ? -3.038 -7.842 -9.596 1.00 90.19 104 GLY A CA 1
ATOM 794 C C . GLY A 1 104 ? -1.624 -8.391 -9.336 1.00 90.19 104 GLY A C 1
ATOM 795 O O . GLY A 1 104 ? -0.633 -7.748 -9.705 1.00 90.19 104 GLY A O 1
ATOM 796 N N . PRO A 1 105 ? -1.472 -9.537 -8.638 1.00 89.75 105 PRO A N 1
ATOM 797 C CA . PRO A 1 105 ? -0.169 -10.043 -8.232 1.00 89.75 105 PRO A CA 1
ATOM 798 C C . PRO A 1 105 ? 0.659 -10.540 -9.421 1.00 89.75 105 PRO A C 1
ATOM 800 O O . PRO A 1 105 ? 0.181 -11.259 -10.295 1.00 89.75 105 PRO A O 1
ATOM 803 N N . HIS A 1 106 ? 1.961 -10.246 -9.407 1.00 89.56 106 HIS A N 1
ATOM 804 C CA . HIS A 1 106 ? 2.919 -10.884 -10.31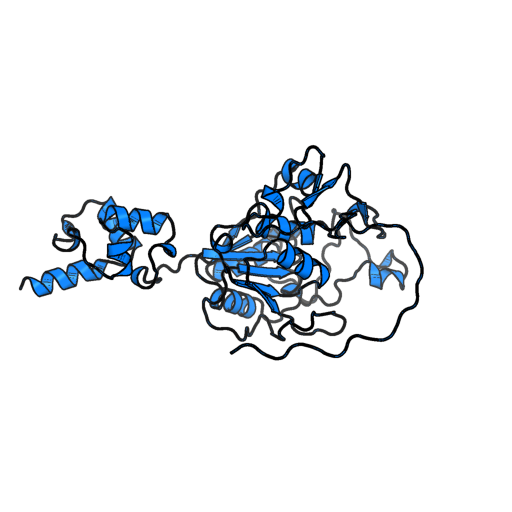2 1.00 89.56 106 HIS A CA 1
ATOM 805 C C . HIS A 1 106 ? 3.647 -12.016 -9.580 1.00 89.56 106 HIS A C 1
ATOM 807 O O . HIS A 1 106 ? 4.342 -11.755 -8.599 1.00 89.56 106 HIS A O 1
ATOM 813 N N . ILE A 1 107 ? 3.561 -13.253 -10.088 1.00 89.94 107 ILE A N 1
ATOM 814 C CA . ILE A 1 107 ? 4.068 -14.476 -9.426 1.00 89.94 107 ILE A CA 1
ATOM 815 C C . ILE A 1 107 ? 5.489 -14.301 -8.864 1.00 89.94 107 ILE A C 1
ATOM 817 O O . ILE A 1 107 ? 5.731 -14.566 -7.688 1.00 89.94 107 ILE A O 1
ATOM 821 N N . GLU A 1 108 ? 6.431 -13.822 -9.681 1.00 89.62 108 GLU A N 1
ATOM 822 C CA . GLU A 1 108 ? 7.826 -13.663 -9.239 1.00 89.62 108 GLU A CA 1
ATOM 823 C C . GLU A 1 108 ? 8.000 -12.551 -8.198 1.00 89.62 108 GLU A C 1
ATOM 825 O O . GLU A 1 108 ? 8.815 -12.668 -7.288 1.00 89.62 108 GLU A O 1
ATOM 830 N N . HIS A 1 109 ? 7.189 -11.497 -8.272 1.00 92.50 109 HIS A N 1
ATOM 831 C CA . HIS A 1 109 ? 7.252 -10.402 -7.312 1.00 92.50 109 HIS A CA 1
ATOM 832 C C . HIS A 1 109 ? 6.674 -10.826 -5.958 1.00 92.50 109 HIS A C 1
ATOM 834 O O . HIS A 1 109 ? 7.274 -10.562 -4.919 1.00 92.50 109 HIS A O 1
ATOM 840 N N . THR A 1 110 ? 5.575 -11.582 -5.969 1.00 93.25 110 THR A N 1
ATOM 841 C CA . THR A 1 110 ? 5.005 -12.185 -4.764 1.00 93.25 110 THR A CA 1
ATOM 842 C C . THR A 1 110 ? 6.009 -13.109 -4.072 1.00 93.25 110 THR A C 1
ATOM 844 O O . THR A 1 110 ? 6.167 -13.030 -2.854 1.00 93.25 110 THR A O 1
ATOM 847 N N . LYS A 1 111 ? 6.733 -13.957 -4.817 1.00 92.50 111 LYS A N 1
ATOM 848 C CA . LYS A 1 111 ? 7.782 -14.817 -4.236 1.00 92.50 111 LYS A CA 1
ATOM 849 C C . LYS A 1 111 ? 8.862 -13.997 -3.529 1.00 92.50 111 LYS A C 1
ATOM 851 O O . LYS A 1 111 ? 9.245 -14.341 -2.412 1.00 92.50 111 LYS A O 1
ATOM 856 N N . LEU A 1 112 ? 9.320 -12.909 -4.154 1.00 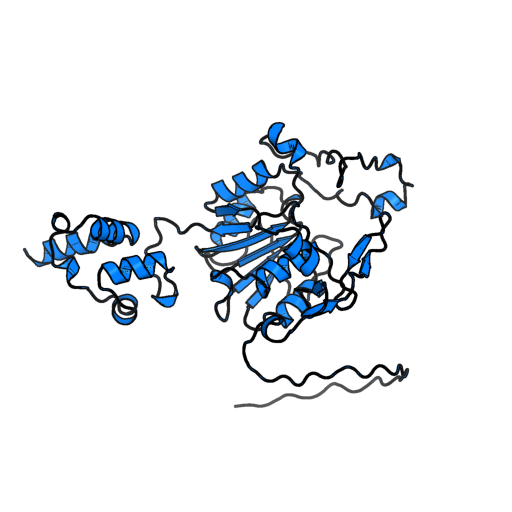92.81 112 LEU A N 1
ATOM 857 C CA . LEU A 1 112 ? 10.316 -12.010 -3.566 1.00 92.81 112 LEU A CA 1
ATOM 858 C C . LEU A 1 112 ? 9.793 -11.354 -2.286 1.00 92.81 112 LEU A C 1
ATOM 860 O O . LEU A 1 112 ? 10.467 -11.425 -1.263 1.00 92.81 112 LEU A O 1
ATOM 864 N N . LEU A 1 113 ? 8.577 -10.798 -2.307 1.00 93.25 113 LEU A N 1
ATOM 865 C CA . LEU A 1 113 ? 7.962 -10.191 -1.124 1.00 93.25 113 LEU A CA 1
ATOM 866 C C . LEU A 1 113 ? 7.819 -11.202 0.018 1.00 93.25 113 LEU A C 1
ATOM 868 O O . LEU A 1 113 ? 8.269 -10.920 1.126 1.00 93.25 113 LEU A O 1
ATOM 872 N N . ARG A 1 114 ? 7.282 -12.403 -0.243 1.00 92.19 114 ARG A N 1
ATOM 873 C CA . ARG A 1 114 ? 7.155 -13.466 0.774 1.00 92.19 114 ARG A CA 1
ATOM 874 C C . ARG A 1 114 ? 8.508 -13.861 1.362 1.00 92.19 114 ARG A C 1
ATOM 876 O O . ARG A 1 114 ? 8.622 -14.022 2.573 1.00 92.19 114 ARG A O 1
ATOM 883 N N . SER A 1 115 ? 9.529 -14.004 0.517 1.00 91.25 115 SER A N 1
ATOM 884 C CA . SER A 1 115 ? 10.882 -14.340 0.967 1.00 91.25 115 SER A CA 1
ATOM 885 C C . SER A 1 115 ? 11.507 -13.223 1.799 1.00 91.25 115 SER A C 1
ATOM 887 O O . SER A 1 115 ? 12.242 -13.507 2.741 1.00 91.25 115 SER A O 1
ATOM 889 N N . ALA A 1 116 ? 11.247 -11.965 1.443 1.00 88.44 116 ALA A N 1
ATOM 890 C CA . ALA A 1 116 ? 11.831 -10.810 2.106 1.00 88.44 116 ALA A CA 1
ATOM 891 C C . ALA A 1 116 ? 11.106 -10.411 3.399 1.00 88.44 116 ALA A C 1
ATOM 893 O O . ALA A 1 116 ? 11.702 -9.793 4.280 1.00 88.44 116 ALA A O 1
ATOM 894 N N . THR A 1 117 ? 9.828 -10.773 3.516 1.00 89.38 117 THR A N 1
ATOM 895 C CA . THR A 1 117 ? 8.947 -10.412 4.633 1.00 89.38 117 THR A CA 1
ATOM 896 C C . THR A 1 117 ? 8.231 -11.650 5.197 1.00 89.38 117 THR A C 1
ATOM 898 O O . THR A 1 117 ? 7.006 -11.716 5.209 1.00 89.38 117 THR A O 1
ATOM 901 N N . PRO A 1 118 ? 8.958 -12.662 5.716 1.00 89.94 118 PRO A N 1
ATOM 902 C CA . PRO A 1 118 ? 8.352 -13.925 6.161 1.00 89.94 118 PRO A CA 1
ATOM 903 C C . PRO A 1 118 ? 7.387 -13.768 7.347 1.00 89.94 118 PRO A C 1
ATOM 905 O O . PRO A 1 118 ? 6.581 -14.655 7.614 1.00 89.94 118 PRO A O 1
ATOM 908 N N . ALA A 1 119 ? 7.468 -12.649 8.072 1.00 86.62 119 ALA A N 1
ATOM 909 C CA . ALA A 1 119 ? 6.545 -12.306 9.149 1.00 86.62 119 ALA A CA 1
ATOM 910 C C . ALA A 1 119 ? 5.249 -11.632 8.658 1.00 86.62 119 ALA A C 1
ATOM 912 O O . ALA A 1 119 ? 4.348 -11.438 9.469 1.00 86.62 119 ALA A O 1
ATOM 913 N N . MET A 1 120 ? 5.151 -11.258 7.380 1.00 92.38 120 MET A N 1
ATOM 914 C CA . MET A 1 120 ? 3.984 -10.611 6.782 1.00 92.38 120 MET A CA 1
ATOM 915 C C . MET A 1 120 ? 3.081 -11.660 6.126 1.00 92.38 120 MET A C 1
ATOM 917 O O . MET A 1 120 ? 3.533 -12.493 5.338 1.00 92.38 120 MET A O 1
ATOM 921 N N . HIS A 1 121 ? 1.786 -11.621 6.431 1.00 94.25 121 HIS A N 1
ATOM 922 C CA . HIS A 1 121 ? 0.798 -12.484 5.797 1.00 94.25 121 HIS A CA 1
ATOM 923 C C . HIS A 1 121 ? 0.306 -11.846 4.496 1.00 94.25 121 HIS A C 1
ATOM 925 O O . HIS A 1 121 ? -0.619 -11.034 4.492 1.00 94.25 121 HIS A O 1
ATOM 931 N N . LEU A 1 122 ? 0.934 -12.224 3.384 1.00 94.81 122 LEU A N 1
ATOM 932 C CA . LEU A 1 122 ? 0.545 -11.773 2.051 1.00 94.81 122 LEU A CA 1
ATOM 933 C C . LEU A 1 122 ? -0.553 -12.680 1.470 1.00 94.81 122 LEU A C 1
ATOM 935 O O . LEU A 1 122 ? -0.314 -13.871 1.244 1.00 94.81 122 LEU A O 1
ATOM 939 N N . GLN A 1 123 ? -1.727 -12.114 1.195 1.00 95.25 123 GLN A N 1
ATOM 940 C CA . GLN A 1 123 ? -2.834 -12.774 0.500 1.00 95.25 123 GLN A CA 1
ATOM 941 C C . GLN A 1 123 ? -3.006 -12.170 -0.895 1.00 95.25 123 GLN A C 1
ATOM 943 O O . GLN A 1 123 ? -3.124 -10.960 -1.052 1.00 95.25 123 GLN A O 1
ATOM 948 N N . GLU A 1 124 ? -3.026 -13.026 -1.909 1.00 95.94 124 GLU A N 1
ATOM 949 C CA . GLU A 1 124 ? -3.148 -12.637 -3.314 1.00 95.94 124 GLU A CA 1
ATOM 950 C C . GLU A 1 124 ? -4.612 -12.678 -3.762 1.00 95.94 124 GLU A C 1
ATOM 952 O O . GLU A 1 124 ? -5.311 -13.648 -3.453 1.00 95.94 124 GLU A O 1
ATOM 957 N N . PHE A 1 125 ? -5.034 -11.666 -4.521 1.00 95.06 125 PHE A N 1
ATOM 958 C CA . PHE A 1 125 ? -6.366 -11.532 -5.107 1.00 95.06 125 PHE A CA 1
ATOM 959 C C . PHE A 1 125 ? -6.272 -11.162 -6.586 1.00 95.06 125 PHE A C 1
ATOM 961 O O . PHE A 1 125 ? -5.465 -10.315 -6.969 1.00 95.06 125 PHE A O 1
ATOM 968 N N . ASP A 1 126 ? -7.110 -11.768 -7.420 1.00 94.31 126 ASP A N 1
ATOM 969 C CA . ASP A 1 126 ? -7.186 -11.440 -8.843 1.00 94.31 126 ASP A CA 1
ATOM 970 C C . ASP A 1 126 ? -8.592 -11.724 -9.393 1.00 94.31 126 ASP A C 1
ATOM 972 O O . ASP A 1 126 ? -9.282 -12.614 -8.899 1.00 94.31 126 ASP A O 1
ATOM 976 N N . TYR A 1 127 ? -9.010 -10.993 -10.430 1.00 92.38 127 TYR A N 1
ATOM 977 C CA . TYR A 1 127 ? -10.300 -11.206 -11.108 1.00 92.38 127 TYR A CA 1
ATOM 978 C C . TYR A 1 127 ? -10.261 -12.379 -12.113 1.00 92.38 127 TYR A C 1
ATOM 980 O O . TYR A 1 127 ? -11.250 -12.709 -12.757 1.00 92.38 127 TYR A O 1
ATOM 988 N N . PHE A 1 128 ? -9.099 -13.015 -12.280 1.00 90.38 128 PHE A N 1
ATOM 989 C CA . PHE A 1 128 ? -8.844 -14.107 -13.222 1.00 90.38 128 PHE A CA 1
ATOM 990 C C . PHE A 1 128 ? -9.164 -13.708 -14.666 1.00 90.38 128 PHE A C 1
ATOM 992 O O . PHE A 1 128 ? -9.683 -14.495 -15.463 1.00 90.38 128 PHE A O 1
ATOM 999 N N . ALA A 1 129 ? -8.806 -12.469 -15.013 1.00 84.25 129 ALA A N 1
ATOM 1000 C CA . ALA A 1 129 ? -8.914 -11.972 -16.372 1.00 84.25 129 ALA A CA 1
ATOM 1001 C C . ALA A 1 129 ? -8.112 -12.862 -17.338 1.00 84.25 129 ALA A C 1
ATOM 1003 O O . ALA A 1 129 ? -7.019 -13.356 -17.037 1.00 84.25 129 ALA A O 1
ATOM 1004 N N . GLN A 1 130 ? -8.662 -13.076 -18.532 1.00 81.00 130 GLN A N 1
ATOM 1005 C CA . GLN A 1 130 ? -8.037 -13.938 -19.527 1.00 81.00 130 GLN A CA 1
ATOM 1006 C C . GLN A 1 130 ? -6.649 -13.406 -19.921 1.00 81.00 130 GLN A C 1
ATOM 1008 O O . GLN A 1 130 ? -6.493 -12.241 -20.267 1.00 81.00 130 GLN A O 1
ATOM 1013 N N . GLY A 1 131 ? -5.645 -14.286 -19.926 1.00 79.75 131 GLY A N 1
ATOM 1014 C CA . GLY A 1 131 ? -4.274 -13.946 -20.331 1.00 79.75 131 GLY A CA 1
ATOM 1015 C C . GLY A 1 131 ? -3.323 -13.636 -19.174 1.00 79.75 131 GLY A C 1
ATOM 1016 O O . GLY A 1 131 ? -2.117 -13.539 -19.409 1.00 79.75 131 GLY A O 1
ATOM 1017 N N . TYR A 1 132 ? -3.827 -13.571 -17.940 1.00 80.94 132 TYR A N 1
ATOM 1018 C CA . TYR A 1 132 ? -3.013 -13.404 -16.738 1.00 80.94 132 TYR A CA 1
ATOM 1019 C C . TYR A 1 132 ? -2.655 -14.753 -16.110 1.00 80.94 132 TYR A C 1
ATOM 1021 O O . TYR A 1 132 ? -3.362 -15.752 -16.256 1.00 80.94 132 TYR A O 1
ATOM 1029 N N . ARG A 1 133 ? -1.493 -14.798 -15.448 1.00 84.12 133 ARG A N 1
ATOM 1030 C CA . ARG A 1 133 ? -0.999 -15.983 -14.739 1.00 84.12 133 ARG A CA 1
ATOM 1031 C C . ARG A 1 133 ? -1.033 -15.714 -13.246 1.00 84.12 133 ARG A C 1
ATOM 1033 O O . ARG A 1 133 ? -0.358 -14.801 -12.783 1.00 84.12 133 ARG A O 1
ATOM 1040 N N . ASN A 1 134 ? -1.728 -16.579 -12.523 1.00 89.06 134 ASN A N 1
ATOM 1041 C CA . ASN A 1 134 ? -1.901 -16.484 -11.081 1.00 89.06 134 ASN A CA 1
ATOM 1042 C C . ASN A 1 134 ? -1.183 -17.630 -10.364 1.00 89.06 134 ASN A C 1
ATOM 1044 O O . ASN A 1 134 ? -0.917 -18.683 -10.956 1.00 89.06 134 ASN A O 1
ATOM 1048 N N . SER A 1 135 ? -0.837 -17.420 -9.094 1.00 89.19 135 SER A N 1
ATOM 1049 C CA . SER A 1 135 ? -0.328 -18.507 -8.263 1.00 89.19 135 SER A CA 1
ATOM 1050 C C . SER A 1 135 ? -1.483 -19.446 -7.877 1.00 89.19 135 SER A C 1
ATOM 1052 O O . SER A 1 135 ? -2.641 -19.026 -7.863 1.00 89.19 135 SER A O 1
ATOM 1054 N N . PRO A 1 136 ? -1.215 -20.716 -7.518 1.00 88.31 136 PRO A N 1
ATOM 1055 C CA . PRO A 1 136 ? -2.267 -21.630 -7.059 1.00 88.31 136 PRO A CA 1
ATOM 1056 C C . PRO A 1 136 ? -3.006 -21.157 -5.796 1.00 88.31 136 PRO A C 1
ATOM 1058 O O . PRO A 1 136 ? -4.056 -21.695 -5.465 1.00 88.31 136 PRO A O 1
ATOM 1061 N N . THR A 1 137 ? -2.438 -20.189 -5.073 1.00 89.31 137 THR A N 1
ATOM 1062 C CA . THR A 1 137 ? -2.973 -19.630 -3.825 1.00 89.31 137 THR A CA 1
ATOM 1063 C C . THR A 1 137 ? -3.689 -18.292 -4.017 1.00 89.31 137 THR A C 1
ATOM 1065 O O . THR A 1 137 ? -4.174 -17.722 -3.039 1.00 89.31 137 THR A O 1
ATOM 1068 N N . THR A 1 138 ? -3.741 -17.764 -5.244 1.00 94.19 138 THR A N 1
ATOM 1069 C CA . THR A 1 138 ? -4.474 -16.532 -5.549 1.00 94.19 138 THR A CA 1
ATOM 1070 C C . THR A 1 138 ? -5.977 -16.773 -5.410 1.00 94.19 138 THR A C 1
ATOM 1072 O O . THR A 1 138 ? -6.523 -17.713 -5.987 1.00 94.19 138 THR A O 1
ATOM 1075 N N . VAL A 1 139 ? -6.649 -15.917 -4.644 1.00 94.06 139 VAL A N 1
ATOM 1076 C CA . VAL A 1 139 ? -8.101 -15.961 -4.453 1.00 94.06 139 VAL A CA 1
ATOM 1077 C C . VAL A 1 139 ? -8.777 -15.175 -5.571 1.00 94.06 139 VAL A C 1
ATOM 1079 O O . VAL A 1 139 ? -8.373 -14.056 -5.884 1.00 94.06 139 VAL A O 1
ATOM 1082 N N . HIS A 1 140 ? -9.822 -15.753 -6.159 1.00 93.81 140 HIS A N 1
ATOM 1083 C CA . HIS A 1 140 ? -10.651 -15.045 -7.126 1.00 93.81 140 HIS A CA 1
ATOM 1084 C C . HIS A 1 140 ? -11.521 -14.007 -6.403 1.00 93.81 140 HIS A C 1
ATOM 1086 O O . HIS A 1 140 ? -12.341 -14.380 -5.562 1.00 93.81 140 HIS A O 1
ATOM 1092 N N . ALA A 1 141 ? -11.329 -12.724 -6.708 1.00 92.69 141 ALA A N 1
ATOM 1093 C CA . ALA A 1 141 ? -12.104 -11.627 -6.134 1.00 92.69 141 ALA A CA 1
ATOM 1094 C C . ALA A 1 141 ? -12.158 -10.423 -7.084 1.00 92.69 141 ALA A C 1
ATOM 1096 O O . ALA A 1 141 ? -11.164 -10.079 -7.725 1.00 92.69 141 ALA A O 1
ATOM 1097 N N . ASP A 1 142 ? -13.311 -9.754 -7.125 1.00 94.50 142 ASP A N 1
ATOM 1098 C CA . ASP A 1 142 ? -13.449 -8.420 -7.709 1.00 94.50 142 ASP A CA 1
ATOM 1099 C C . ASP A 1 142 ? -13.095 -7.387 -6.630 1.00 94.50 142 ASP A C 1
ATOM 1101 O O . ASP A 1 142 ? -13.578 -7.467 -5.504 1.00 94.50 142 ASP A O 1
ATOM 1105 N N . VAL A 1 143 ? -12.263 -6.395 -6.950 1.00 95.25 143 VAL A N 1
ATOM 1106 C CA . VAL A 1 143 ? -11.929 -5.320 -5.999 1.00 95.25 143 VAL A CA 1
ATOM 1107 C C . VAL A 1 143 ? -13.153 -4.459 -5.641 1.00 95.25 143 VAL A C 1
ATOM 1109 O O . VAL A 1 143 ? -13.148 -3.761 -4.635 1.00 95.25 143 VAL A O 1
ATOM 1112 N N . GLN A 1 144 ? -14.222 -4.525 -6.438 1.00 95.69 144 GLN A N 1
ATOM 1113 C CA . GLN A 1 144 ? -15.517 -3.899 -6.160 1.00 95.69 144 GLN A CA 1
ATOM 1114 C C . GLN A 1 144 ? -16.408 -4.726 -5.220 1.00 95.69 144 GLN A C 1
ATOM 1116 O O . GLN A 1 144 ? -17.513 -4.279 -4.906 1.00 95.69 144 GLN A O 1
ATOM 1121 N N . ASP A 1 145 ? -16.010 -5.940 -4.848 1.00 94.81 145 ASP A N 1
ATOM 1122 C CA . ASP A 1 145 ? -16.754 -6.835 -3.955 1.00 94.81 145 ASP A CA 1
ATOM 1123 C C . ASP A 1 145 ? -15.767 -7.794 -3.274 1.00 94.81 145 ASP A C 1
ATOM 1125 O O . ASP A 1 145 ? -15.602 -8.952 -3.670 1.00 94.81 145 ASP A O 1
ATOM 1129 N N . ILE A 1 146 ? -15.014 -7.264 -2.306 1.00 92.19 146 ILE A N 1
ATOM 1130 C CA . ILE A 1 146 ? -13.903 -7.985 -1.686 1.00 92.19 146 ILE A CA 1
ATOM 1131 C C . ILE A 1 146 ? -14.493 -8.961 -0.652 1.00 92.19 146 ILE A C 1
ATOM 1133 O O . ILE A 1 146 ? -15.052 -8.510 0.351 1.00 92.19 146 ILE A O 1
ATOM 1137 N N . PRO A 1 147 ? -14.338 -10.293 -0.813 1.00 87.50 147 PRO A N 1
ATOM 1138 C CA . PRO A 1 147 ? -15.017 -11.300 0.011 1.00 87.50 147 PRO A CA 1
ATOM 1139 C C . PRO A 1 147 ? -14.323 -11.506 1.370 1.00 87.50 147 PRO A C 1
ATOM 1141 O O . PRO A 1 147 ? -13.937 -12.614 1.742 1.00 87.50 147 PRO A O 1
ATOM 1144 N N . LEU A 1 148 ? -14.095 -10.415 2.095 1.00 87.31 148 LEU A N 1
ATOM 1145 C CA . LEU A 1 148 ? -13.317 -10.343 3.327 1.00 87.31 148 LEU A CA 1
ATOM 1146 C C . LEU A 1 148 ? -14.036 -9.450 4.329 1.00 87.31 148 LEU A C 1
ATOM 1148 O O . LEU A 1 148 ? -14.735 -8.512 3.946 1.00 87.31 148 LEU A O 1
ATOM 1152 N N . SER A 1 149 ? -13.838 -9.723 5.614 1.00 89.88 149 SER A N 1
ATOM 1153 C CA . SER A 1 149 ? -14.397 -8.905 6.688 1.00 89.88 149 SER A CA 1
ATOM 1154 C C . SER A 1 149 ? -13.795 -7.502 6.709 1.00 89.88 149 SER A C 1
ATOM 1156 O O . SER A 1 149 ? -12.659 -7.284 6.273 1.00 89.88 149 SER A O 1
ATOM 1158 N N . ASP A 1 150 ? -14.554 -6.569 7.268 1.00 91.38 150 ASP A N 1
ATOM 1159 C CA . ASP A 1 150 ? -14.104 -5.213 7.562 1.00 91.38 150 ASP A CA 1
ATOM 1160 C C . ASP A 1 150 ? -12.821 -5.243 8.399 1.00 91.38 150 ASP A C 1
ATOM 1162 O O . ASP A 1 150 ? -12.622 -6.139 9.223 1.00 91.38 150 ASP A O 1
ATOM 1166 N N . GLU A 1 151 ? -11.946 -4.264 8.171 1.00 91.19 151 GLU A N 1
ATOM 1167 C CA . GLU A 1 151 ? -10.726 -4.058 8.960 1.00 91.19 151 GLU A CA 1
ATOM 1168 C C . GLU A 1 151 ? -9.862 -5.325 9.127 1.00 91.19 151 GLU A C 1
ATOM 1170 O O . GLU A 1 151 ? -9.268 -5.586 10.176 1.00 91.19 151 GLU A O 1
ATOM 1175 N N . SER A 1 152 ? -9.759 -6.131 8.073 1.00 92.69 152 SER A N 1
ATOM 1176 C CA . SER A 1 152 ? -8.990 -7.377 8.061 1.00 92.69 152 SER A CA 1
ATOM 1177 C C . SER A 1 152 ? -7.518 -7.177 7.675 1.00 92.69 152 SER A C 1
ATOM 1179 O O . SER A 1 152 ? -6.664 -7.943 8.132 1.00 92.69 152 SER A O 1
ATOM 1181 N N . PHE A 1 153 ? -7.183 -6.115 6.933 1.00 95.69 153 PHE A N 1
ATOM 1182 C CA . PHE A 1 153 ? -5.833 -5.877 6.404 1.00 95.69 153 PHE A CA 1
ATOM 1183 C C . PHE A 1 153 ? -5.135 -4.658 7.000 1.00 95.69 153 PHE A C 1
ATOM 1185 O O . PHE A 1 153 ? -5.739 -3.630 7.284 1.00 95.69 153 PHE A O 1
ATOM 1192 N N . ASP A 1 154 ? -3.822 -4.782 7.154 1.00 93.19 154 ASP A N 1
ATOM 1193 C CA . ASP A 1 154 ? -2.905 -3.727 7.591 1.00 93.19 154 ASP A CA 1
ATOM 1194 C C . ASP A 1 154 ? -2.308 -2.959 6.409 1.00 93.19 154 ASP A C 1
ATOM 1196 O O . ASP A 1 154 ? -1.903 -1.802 6.548 1.00 93.19 154 ASP A O 1
ATOM 1200 N N . GLY A 1 155 ? -2.301 -3.585 5.230 1.00 95.50 155 GLY A N 1
ATOM 1201 C CA . GLY A 1 155 ? -2.017 -2.895 3.988 1.00 95.50 155 GLY A CA 1
ATOM 1202 C C . GLY A 1 155 ? -2.621 -3.538 2.747 1.00 95.50 155 GLY A C 1
ATOM 1203 O O . GLY A 1 155 ? -3.050 -4.691 2.754 1.00 95.50 155 GLY A O 1
ATOM 1204 N N . ILE A 1 156 ? -2.637 -2.763 1.669 1.00 96.88 156 ILE A N 1
ATOM 1205 C CA . ILE A 1 156 ? -3.078 -3.173 0.338 1.00 96.88 156 ILE A CA 1
ATOM 1206 C C . ILE A 1 156 ? -1.980 -2.814 -0.664 1.00 96.88 156 ILE A C 1
ATOM 1208 O O . ILE A 1 156 ? -1.447 -1.707 -0.654 1.00 96.88 156 ILE A O 1
ATOM 1212 N N . ILE A 1 157 ? -1.665 -3.753 -1.546 1.00 95.69 157 ILE A N 1
ATOM 1213 C CA . ILE A 1 157 ? -0.916 -3.533 -2.778 1.00 95.69 157 ILE A CA 1
ATOM 1214 C C . ILE A 1 157 ? -1.917 -3.699 -3.917 1.00 95.69 157 ILE A C 1
ATOM 1216 O O . ILE A 1 157 ? -2.564 -4.740 -4.020 1.00 95.69 157 ILE A O 1
ATOM 1220 N N . ILE A 1 158 ? -2.053 -2.694 -4.775 1.00 94.12 158 ILE A N 1
ATOM 1221 C CA . ILE A 1 158 ? -2.923 -2.762 -5.950 1.00 94.12 158 ILE A CA 1
ATOM 1222 C C . ILE A 1 158 ? -2.197 -2.171 -7.154 1.00 94.12 158 ILE A C 1
ATOM 1224 O O . ILE A 1 158 ? -1.884 -0.981 -7.184 1.00 94.12 158 ILE A O 1
ATOM 1228 N N . LEU A 1 159 ? -1.873 -3.025 -8.125 1.00 90.25 159 LEU A N 1
ATOM 1229 C CA . LEU A 1 159 ? -1.042 -2.658 -9.272 1.00 90.25 159 LEU A CA 1
ATOM 1230 C C . LEU A 1 159 ? -1.794 -2.921 -10.570 1.00 90.25 159 LEU A C 1
ATOM 1232 O O . LEU A 1 159 ? -2.135 -4.066 -10.851 1.00 90.25 159 LEU A O 1
ATOM 1236 N N . HIS A 1 160 ? -1.975 -1.884 -11.382 1.00 86.81 160 HIS A N 1
ATOM 1237 C CA . HIS A 1 160 ? -2.567 -1.969 -12.715 1.00 86.81 160 HIS A CA 1
ATOM 1238 C C . HIS A 1 160 ? -3.953 -2.633 -12.723 1.00 86.81 160 HIS A C 1
ATOM 1240 O O . HIS A 1 160 ? -4.230 -3.517 -13.531 1.00 86.81 160 HIS A O 1
ATOM 1246 N N . VAL A 1 161 ? -4.803 -2.247 -11.764 1.00 91.06 161 VAL A N 1
ATOM 1247 C CA . VAL A 1 161 ? -6.173 -2.767 -11.620 1.00 91.06 161 VAL A CA 1
ATOM 1248 C C . VAL A 1 161 ? -7.216 -1.672 -11.834 1.00 91.06 161 VAL A C 1
ATOM 1250 O O . VAL A 1 161 ? -8.190 -1.906 -12.544 1.00 91.06 161 VAL A O 1
ATOM 1253 N N . LEU A 1 162 ? -7.063 -0.482 -11.236 1.00 91.38 162 LEU A N 1
ATOM 1254 C CA . LEU A 1 162 ? -8.153 0.506 -11.164 1.00 91.38 162 LEU A CA 1
ATOM 1255 C C . LEU A 1 162 ? -8.519 1.121 -12.525 1.00 91.38 162 LEU A C 1
ATOM 1257 O O . LEU A 1 162 ? -9.637 1.605 -12.700 1.00 91.38 162 LEU A O 1
ATOM 1261 N N . GLU A 1 163 ? -7.620 1.083 -13.508 1.00 85.50 163 GLU A N 1
ATOM 1262 C CA . GLU A 1 163 ? -7.895 1.447 -14.906 1.00 85.50 163 GLU A CA 1
ATOM 1263 C C . GLU A 1 163 ? -8.873 0.485 -15.610 1.00 85.50 163 GLU A C 1
ATOM 1265 O O . GLU A 1 163 ? -9.474 0.842 -16.627 1.00 85.50 163 GLU A O 1
ATOM 1270 N N . HIS A 1 164 ? -9.067 -0.716 -15.059 1.00 85.56 164 HIS A N 1
ATOM 1271 C CA . HIS A 1 164 ? -9.949 -1.761 -15.586 1.00 85.56 164 HIS A CA 1
ATOM 1272 C C . HIS A 1 164 ? -11.256 -1.899 -14.796 1.00 85.56 164 HIS A C 1
ATOM 1274 O O . HIS A 1 164 ? -12.100 -2.720 -15.149 1.00 85.56 164 HIS A O 1
ATOM 1280 N N . VAL A 1 165 ? -11.443 -1.116 -13.730 1.00 88.19 165 VAL A N 1
ATOM 1281 C CA . VAL A 1 165 ? -12.588 -1.242 -12.821 1.00 88.19 165 VAL A CA 1
ATOM 1282 C C . VAL A 1 165 ? -13.743 -0.331 -13.263 1.00 88.19 165 VAL A C 1
ATOM 1284 O O . VAL A 1 165 ? -13.573 0.888 -13.264 1.00 88.19 165 VAL A O 1
ATOM 1287 N N . PRO A 1 166 ? -14.939 -0.871 -13.580 1.00 87.38 166 PRO A N 1
ATOM 1288 C CA . PRO A 1 166 ? -16.109 -0.081 -13.985 1.00 87.38 166 PRO A CA 1
ATOM 1289 C C . PRO A 1 166 ? -16.583 0.947 -12.955 1.00 87.38 166 PRO A C 1
ATOM 1291 O O . PRO A 1 166 ? -16.999 2.043 -13.331 1.00 87.38 166 PRO A O 1
ATOM 1294 N N . ASN A 1 167 ? -16.545 0.599 -11.667 1.00 90.50 167 ASN A N 1
ATOM 1295 C CA . ASN A 1 167 ? -16.953 1.470 -10.573 1.00 90.50 167 ASN A CA 1
ATOM 1296 C C . ASN A 1 167 ? -15.787 1.708 -9.603 1.00 90.50 167 ASN A C 1
ATOM 1298 O O . ASN A 1 167 ? -15.633 1.013 -8.597 1.00 90.50 167 ASN A O 1
ATOM 1302 N N . LEU A 1 168 ? -14.967 2.715 -9.926 1.00 91.94 168 LEU A N 1
ATOM 1303 C CA . LEU A 1 168 ? -13.828 3.133 -9.106 1.00 91.94 168 LEU A CA 1
ATOM 1304 C C . LEU A 1 168 ? -14.244 3.480 -7.669 1.00 91.94 168 LEU A C 1
ATOM 1306 O O . LEU A 1 168 ? -13.563 3.088 -6.728 1.00 91.94 168 LEU A O 1
ATOM 1310 N N . ASP A 1 169 ? -15.365 4.185 -7.500 1.00 93.88 169 ASP A N 1
ATOM 1311 C CA . ASP A 1 169 ? -15.862 4.604 -6.187 1.00 93.88 169 ASP A CA 1
ATOM 1312 C C . ASP A 1 169 ? -16.177 3.395 -5.294 1.00 93.88 169 ASP A C 1
ATOM 1314 O O . ASP A 1 169 ? -15.721 3.329 -4.154 1.00 93.88 169 ASP A O 1
ATOM 1318 N N . LYS A 1 170 ? -16.848 2.378 -5.852 1.00 96.38 170 LYS A N 1
ATOM 1319 C CA . LYS A 1 170 ? -17.119 1.115 -5.152 1.00 96.38 170 LYS A CA 1
ATOM 1320 C C . LYS A 1 170 ? -15.835 0.369 -4.793 1.00 96.38 170 LYS A C 1
ATOM 1322 O O . LYS A 1 170 ? -15.725 -0.122 -3.677 1.00 96.38 170 LYS A O 1
ATOM 1327 N N . ALA A 1 171 ? -14.855 0.309 -5.696 1.00 96.75 171 ALA A N 1
ATOM 1328 C CA . ALA A 1 171 ? -13.576 -0.340 -5.403 1.00 96.75 171 ALA A CA 1
ATOM 1329 C C . ALA A 1 171 ? -12.795 0.364 -4.286 1.00 96.75 171 ALA A C 1
ATOM 1331 O O . ALA A 1 171 ? -12.251 -0.295 -3.404 1.00 96.75 171 ALA A O 1
ATOM 1332 N N . ILE A 1 172 ? -12.758 1.700 -4.281 1.00 96.69 172 ILE A N 1
ATOM 1333 C CA . ILE A 1 172 ? -12.107 2.456 -3.204 1.00 96.69 172 ILE A CA 1
ATOM 1334 C C . ILE A 1 172 ? -12.886 2.306 -1.889 1.00 96.69 172 ILE A C 1
ATOM 1336 O O . ILE A 1 172 ? -12.263 2.150 -0.837 1.00 96.69 172 ILE A O 1
ATOM 1340 N N . SER A 1 173 ? -14.220 2.280 -1.940 1.00 96.44 173 SER A N 1
ATOM 1341 C CA . SER A 1 173 ? -15.069 2.014 -0.774 1.00 96.44 173 SER A CA 1
ATOM 1342 C C . SER A 1 173 ? -14.774 0.645 -0.155 1.00 96.44 173 SER A C 1
ATOM 1344 O O . SER A 1 173 ? -14.529 0.557 1.047 1.00 96.44 173 SER A O 1
ATOM 1346 N N . GLU A 1 174 ? -14.688 -0.406 -0.973 1.00 97.25 174 GLU A N 1
ATOM 1347 C CA 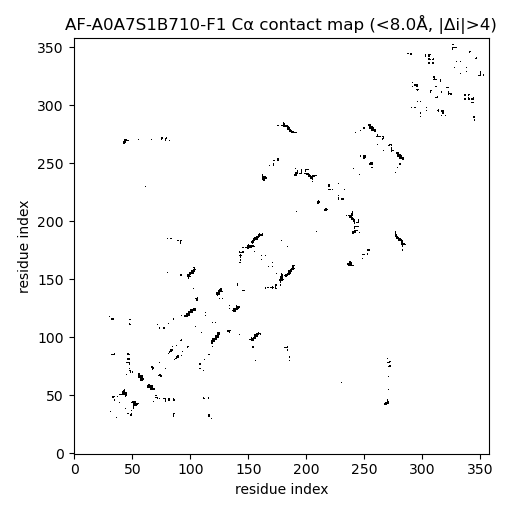. GLU A 1 174 ? -14.339 -1.757 -0.525 1.00 97.25 174 GLU A CA 1
ATOM 1348 C C . GLU A 1 174 ? -12.914 -1.834 0.033 1.00 97.25 174 GLU A C 1
ATOM 1350 O O . GLU A 1 174 ? -12.703 -2.418 1.096 1.00 97.25 174 GLU A O 1
ATOM 1355 N N . MET A 1 175 ? -11.937 -1.180 -0.610 1.00 96.94 175 MET A N 1
ATOM 1356 C CA . MET A 1 175 ? -10.582 -1.057 -0.059 1.00 96.94 175 MET A CA 1
ATOM 1357 C C . MET A 1 175 ? -10.585 -0.353 1.306 1.00 96.94 175 MET A C 1
ATOM 1359 O O . MET A 1 175 ? -9.898 -0.802 2.221 1.00 96.94 175 MET A O 1
ATOM 1363 N N . SER A 1 176 ? -11.372 0.718 1.467 1.00 95.50 176 SER A N 1
ATOM 1364 C CA . SER A 1 176 ? -11.546 1.423 2.746 1.00 95.50 176 SER A CA 1
ATOM 1365 C C . SER A 1 176 ? -12.185 0.530 3.807 1.00 95.50 176 SER A C 1
ATOM 1367 O O . SER A 1 176 ? -11.744 0.530 4.957 1.00 95.50 176 SER A O 1
ATOM 1369 N N . ARG A 1 177 ? -13.179 -0.279 3.431 1.00 94.94 177 ARG A N 1
ATOM 1370 C CA . ARG A 1 177 ? -13.862 -1.215 4.328 1.00 94.94 177 ARG A CA 1
ATOM 1371 C C . ARG A 1 177 ? -12.910 -2.280 4.875 1.00 94.94 177 ARG A C 1
ATOM 1373 O O . ARG A 1 177 ? -12.853 -2.479 6.086 1.00 94.94 177 ARG A O 1
ATOM 1380 N N . VAL A 1 178 ? -12.135 -2.941 4.013 1.00 95.69 178 VAL A N 1
ATOM 1381 C CA . VAL A 1 178 ? -11.284 -4.075 4.423 1.00 95.69 178 VAL A CA 1
ATOM 1382 C C . VAL A 1 178 ? -9.966 -3.660 5.075 1.00 95.69 178 VAL A C 1
ATOM 1384 O O . VAL A 1 178 ? -9.371 -4.455 5.803 1.00 95.69 178 VAL A O 1
ATOM 1387 N N . ILE A 1 179 ? -9.485 -2.437 4.842 1.00 94.25 179 ILE A N 1
ATOM 1388 C CA . ILE A 1 179 ? -8.255 -1.950 5.471 1.00 94.25 179 ILE A CA 1
ATOM 1389 C C . ILE A 1 179 ? -8.549 -1.353 6.853 1.00 94.25 179 ILE A C 1
ATOM 1391 O O . ILE A 1 179 ? -9.506 -0.600 7.041 1.00 94.25 179 ILE A O 1
ATOM 1395 N N . LYS A 1 180 ? -7.723 -1.686 7.844 1.00 89.69 180 LYS A N 1
ATOM 1396 C CA . LYS A 1 180 ? -7.787 -1.108 9.194 1.00 89.69 180 LYS A CA 1
ATOM 1397 C C . LYS A 1 180 ? -7.444 0.373 9.156 1.00 89.69 180 LYS A C 1
ATOM 1399 O O . LYS A 1 180 ? -6.683 0.825 8.296 1.00 89.69 180 LYS A O 1
ATOM 1404 N N . SER A 1 181 ? -7.947 1.135 10.121 1.00 83.44 181 SER A N 1
ATOM 1405 C CA . SER A 1 181 ? -7.456 2.499 10.332 1.00 83.44 181 SER A CA 1
ATOM 140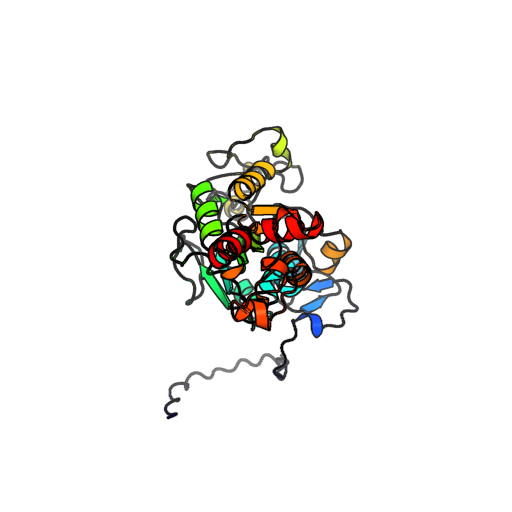6 C C . SER A 1 181 ? -5.948 2.536 10.596 1.00 83.44 181 SER A C 1
ATOM 1408 O O . SER A 1 181 ? -5.375 1.639 11.211 1.00 83.44 181 SER A O 1
ATOM 1410 N N . GLY A 1 182 ? -5.285 3.549 10.034 1.00 82.12 182 GLY A N 1
ATOM 1411 C CA . GLY A 1 182 ? -3.825 3.620 9.963 1.00 82.12 182 GLY A CA 1
ATOM 1412 C C . GLY A 1 182 ? -3.188 2.644 8.963 1.00 82.12 182 GLY A C 1
ATOM 1413 O O . GLY A 1 182 ? -1.967 2.656 8.797 1.00 82.12 182 GLY A O 1
ATOM 1414 N N . GLY A 1 183 ? -3.978 1.805 8.288 1.00 88.56 183 GLY A N 1
ATOM 1415 C CA . GLY A 1 183 ? -3.502 0.873 7.276 1.00 88.56 183 GLY A CA 1
ATOM 1416 C C . GLY A 1 183 ? -3.034 1.576 6.003 1.00 88.56 183 GLY A C 1
ATOM 1417 O O . GLY A 1 183 ? -3.484 2.675 5.672 1.00 88.56 183 GLY A O 1
ATOM 1418 N N . PHE A 1 184 ? -2.100 0.933 5.305 1.00 91.69 184 PHE A N 1
ATOM 1419 C CA . PHE A 1 184 ? -1.357 1.513 4.188 1.00 91.69 184 PHE A CA 1
ATOM 1420 C C . PHE A 1 184 ? -1.769 0.957 2.823 1.00 91.69 184 PHE A C 1
ATOM 1422 O O . PHE A 1 184 ? -1.814 -0.254 2.642 1.00 91.69 184 PHE A O 1
ATOM 1429 N N . ILE A 1 185 ? -1.970 1.817 1.828 1.00 95.12 185 ILE A N 1
ATOM 1430 C CA . ILE A 1 185 ? -2.185 1.415 0.435 1.00 95.12 185 ILE A CA 1
ATOM 1431 C C . ILE A 1 185 ? -1.005 1.867 -0.418 1.00 95.12 185 ILE A C 1
ATOM 1433 O O . ILE A 1 185 ? -0.729 3.065 -0.533 1.00 95.12 185 ILE A O 1
ATOM 1437 N N . HIS A 1 186 ? -0.367 0.897 -1.069 1.00 93.12 186 HIS A N 1
ATOM 1438 C CA . HIS A 1 186 ? 0.494 1.126 -2.216 1.00 93.12 186 HIS A CA 1
ATOM 1439 C C . HIS A 1 186 ? -0.301 0.873 -3.490 1.00 93.12 186 HIS A C 1
ATOM 1441 O O . HIS A 1 186 ? -0.731 -0.250 -3.766 1.00 93.12 186 HIS A O 1
ATOM 1447 N N . HIS A 1 187 ? -0.482 1.932 -4.264 1.00 91.06 187 HIS A N 1
ATOM 1448 C CA . HIS A 1 187 ? -1.283 1.913 -5.469 1.00 91.06 187 HIS A CA 1
ATOM 1449 C C . HIS A 1 187 ? -0.446 2.358 -6.672 1.00 91.06 187 HIS A C 1
ATOM 1451 O O . HIS A 1 187 ? 0.182 3.421 -6.642 1.00 91.06 187 HIS A O 1
ATOM 1457 N N . GLU A 1 188 ? -0.515 1.583 -7.754 1.00 87.31 188 GLU A N 1
ATOM 1458 C CA . GLU A 1 188 ? -0.008 1.977 -9.066 1.00 87.31 188 GLU A CA 1
ATOM 1459 C C . GLU A 1 188 ? -1.110 1.815 -10.116 1.00 87.31 188 GLU A C 1
ATOM 1461 O O . GLU A 1 188 ? -1.446 0.703 -10.507 1.00 87.31 188 GLU A O 1
ATOM 1466 N N . THR A 1 189 ? -1.631 2.933 -10.612 1.00 84.56 189 THR A N 1
ATOM 1467 C CA . THR A 1 189 ? -2.500 2.999 -11.796 1.00 84.56 189 THR A CA 1
ATOM 1468 C C . THR A 1 189 ? -2.002 4.164 -12.630 1.00 84.56 189 THR A C 1
ATOM 1470 O O . THR A 1 189 ? -1.736 5.230 -12.065 1.00 84.56 189 THR A O 1
ATOM 1473 N N . PRO A 1 190 ? -1.851 4.014 -13.954 1.00 76.62 190 PRO A N 1
ATOM 1474 C CA . PRO A 1 190 ? -1.447 5.113 -14.810 1.00 76.62 190 PRO A CA 1
ATOM 1475 C C . PRO A 1 190 ? -2.361 6.323 -14.618 1.00 76.62 190 PRO A C 1
ATOM 1477 O O . PRO A 1 190 ? -3.578 6.233 -14.775 1.00 76.62 190 PRO A O 1
ATOM 1480 N N . CYS A 1 191 ? -1.754 7.454 -14.271 1.00 74.88 191 CYS A N 1
ATOM 1481 C CA . CYS A 1 191 ? -2.431 8.732 -14.175 1.00 74.88 191 CYS A CA 1
ATOM 1482 C C . CYS A 1 191 ? -1.658 9.798 -14.960 1.00 74.88 191 CYS A C 1
ATOM 1484 O O . CYS A 1 191 ? -0.495 9.598 -15.314 1.00 74.88 191 CYS A O 1
ATOM 1486 N N . TYR A 1 192 ? -2.325 10.899 -15.298 1.00 74.25 192 TYR A N 1
ATOM 1487 C CA . TYR A 1 192 ? -1.795 11.909 -16.216 1.00 74.25 192 TYR A CA 1
ATOM 1488 C C . TYR A 1 192 ? -1.701 13.283 -15.543 1.00 74.25 192 TYR A C 1
ATOM 1490 O O . TYR A 1 192 ? -2.696 14.005 -15.484 1.00 74.25 192 TYR A O 1
ATOM 1498 N N . TYR A 1 193 ? -0.508 13.650 -15.062 1.00 70.88 193 TYR A N 1
ATOM 1499 C CA . TYR A 1 193 ? -0.247 14.944 -14.410 1.00 70.88 193 TYR A CA 1
ATOM 1500 C C . TYR A 1 193 ? -0.473 16.138 -15.343 1.00 70.88 193 TYR A C 1
ATOM 1502 O O . TYR A 1 193 ? -1.084 17.126 -14.952 1.00 70.88 193 TYR A O 1
ATOM 1510 N N . ASP A 1 194 ? -0.059 16.028 -16.608 1.00 66.88 194 ASP A N 1
ATOM 1511 C CA . ASP A 1 194 ? -0.195 17.117 -17.590 1.00 66.88 194 ASP A CA 1
ATOM 1512 C C . ASP A 1 194 ? -1.661 17.467 -17.901 1.00 66.88 194 ASP A C 1
ATOM 1514 O O . ASP A 1 194 ? -1.955 18.518 -18.468 1.00 66.88 194 ASP A O 1
ATOM 1518 N N . LEU A 1 195 ? -2.591 16.582 -17.529 1.00 67.94 195 LEU A N 1
ATOM 1519 C CA . LEU A 1 195 ? -4.027 16.760 -17.718 1.00 67.94 195 LEU A CA 1
ATOM 1520 C C . LEU A 1 195 ? -4.744 17.216 -16.439 1.00 67.94 195 LEU A C 1
ATOM 1522 O O . LEU A 1 195 ? -5.950 17.457 -16.487 1.00 67.94 195 LEU A O 1
ATOM 1526 N N . ASP A 1 196 ? -4.038 17.364 -15.311 1.00 68.06 196 ASP A N 1
ATOM 1527 C CA . ASP A 1 196 ? -4.629 17.742 -14.019 1.00 68.06 196 ASP A CA 1
ATOM 1528 C C . ASP A 1 196 ? -5.352 19.098 -14.071 1.00 68.06 196 ASP A C 1
ATOM 1530 O O . ASP A 1 196 ? -6.327 19.304 -13.351 1.00 68.06 196 ASP A O 1
ATOM 1534 N N . SER A 1 197 ? -4.900 20.020 -14.926 1.00 65.12 197 SER A N 1
ATOM 1535 C CA . SER A 1 197 ? -5.529 21.331 -15.136 1.00 65.12 197 SER A CA 1
ATOM 1536 C C . SER A 1 197 ? -6.698 21.305 -16.127 1.00 65.12 197 SER A C 1
ATOM 1538 O O . SER A 1 197 ? -7.403 22.304 -16.263 1.00 65.12 197 SER A O 1
ATOM 1540 N N . LEU A 1 198 ? -6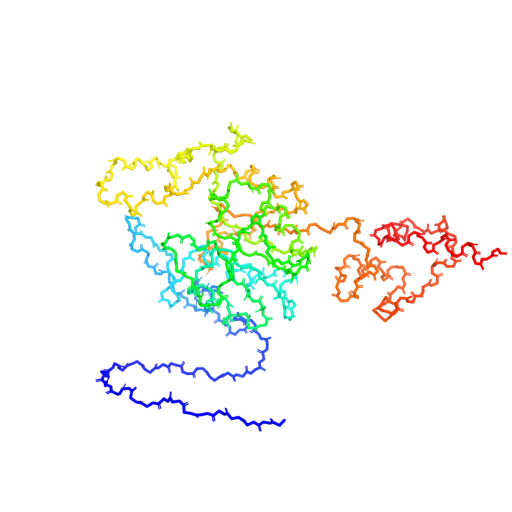.903 20.187 -16.832 1.00 61.38 198 LEU A N 1
ATOM 1541 C CA . LEU A 1 198 ? -7.823 20.098 -17.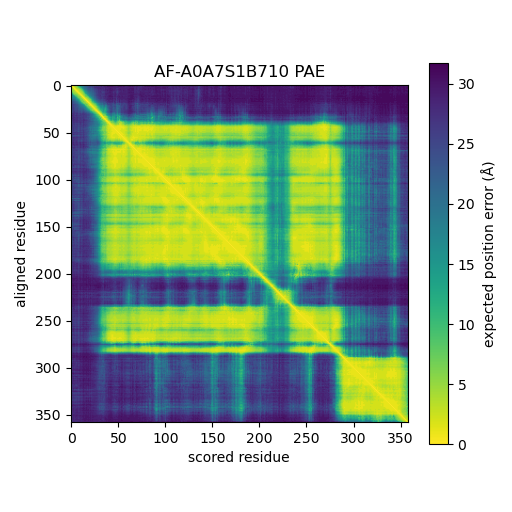967 1.00 61.38 198 LEU A CA 1
ATOM 1542 C C . LEU A 1 198 ? -9.141 19.397 -17.629 1.00 61.38 198 LEU A C 1
ATOM 1544 O O . LEU A 1 198 ? -10.146 19.672 -18.283 1.00 61.38 198 LEU A O 1
ATOM 1548 N N . THR A 1 199 ? -9.172 18.492 -16.643 1.00 62.06 199 THR A N 1
ATOM 1549 C CA . THR A 1 199 ? -10.420 17.819 -16.251 1.00 62.06 199 THR A CA 1
ATOM 1550 C C . THR A 1 199 ? -10.397 17.221 -14.844 1.00 62.06 199 THR A C 1
ATOM 1552 O O . THR A 1 199 ? -9.391 16.686 -14.380 1.00 62.06 199 THR A O 1
ATOM 1555 N N . GLU A 1 200 ? -11.561 17.256 -14.193 1.00 67.38 200 GLU A N 1
ATOM 1556 C CA . GLU A 1 200 ? -11.842 16.593 -12.913 1.00 67.38 200 GLU A CA 1
ATOM 1557 C C . GLU A 1 200 ? -12.692 15.319 -13.087 1.00 67.38 200 GLU A C 1
ATOM 1559 O O . GLU A 1 200 ? -13.307 14.842 -12.138 1.00 67.38 200 GLU A O 1
ATOM 1564 N N . SER A 1 201 ? -12.793 14.780 -14.305 1.00 66.69 201 SER A N 1
ATOM 1565 C CA . SER A 1 201 ? -13.585 13.581 -14.612 1.00 66.69 201 SER A CA 1
ATOM 1566 C C . SER A 1 201 ? -12.740 12.485 -15.266 1.00 66.69 201 SER A C 1
ATOM 1568 O O . SER A 1 201 ? -11.771 12.804 -15.961 1.00 66.69 201 SER A O 1
ATOM 1570 N N . PRO A 1 202 ? -13.115 11.195 -15.115 1.00 60.41 202 PRO A N 1
ATOM 1571 C CA . PRO A 1 202 ? -12.457 10.107 -15.825 1.00 60.41 202 PRO A CA 1
ATOM 1572 C C . PRO A 1 202 ? -12.480 10.327 -17.332 1.00 60.41 202 PRO A C 1
ATOM 1574 O O . PRO A 1 202 ? -13.494 10.718 -17.920 1.00 60.41 202 PRO A O 1
ATOM 1577 N N . LEU A 1 203 ? -11.369 9.989 -17.969 1.00 64.75 203 LEU A N 1
ATOM 1578 C CA . LEU A 1 203 ? -11.245 9.994 -19.411 1.00 64.75 203 LEU A CA 1
ATOM 1579 C C . LEU A 1 203 ? -11.922 8.728 -19.965 1.00 64.75 203 LEU A C 1
ATOM 1581 O O . LEU A 1 203 ? -11.347 7.638 -19.944 1.00 64.75 203 LEU A O 1
ATOM 1585 N N . LYS A 1 204 ? -13.180 8.863 -20.409 1.00 53.41 204 LYS A N 1
ATOM 1586 C CA . LYS A 1 204 ? -13.980 7.759 -20.976 1.00 53.41 204 LYS A CA 1
ATOM 1587 C C . LYS A 1 204 ? -13.438 7.309 -22.342 1.00 53.41 204 LYS A C 1
ATOM 1589 O O . LYS A 1 204 ? -12.897 8.119 -23.089 1.00 53.41 204 LYS A O 1
ATOM 1594 N N . ASN A 1 205 ? -13.648 6.030 -22.673 1.00 50.03 205 ASN A N 1
ATOM 1595 C CA . ASN A 1 205 ? -13.181 5.346 -23.894 1.00 50.03 205 ASN A CA 1
ATOM 1596 C C . ASN A 1 205 ? -11.664 5.194 -24.012 1.00 50.03 205 ASN A C 1
ATOM 1598 O O . ASN A 1 205 ? -11.154 5.174 -25.133 1.00 50.03 205 ASN A O 1
ATOM 1602 N N . GLY A 1 206 ? -10.959 5.115 -22.875 1.00 44.66 206 GLY A N 1
ATOM 1603 C CA . GLY A 1 206 ? -9.504 5.062 -22.868 1.00 44.66 206 GLY A CA 1
ATOM 1604 C C . GLY A 1 206 ? -8.948 6.120 -23.807 1.00 44.66 206 GLY A C 1
ATOM 1605 O O . GLY A 1 206 ? -8.248 5.750 -24.751 1.00 44.66 206 GLY A O 1
ATOM 1606 N N . LEU A 1 207 ? -9.349 7.401 -23.632 1.00 39.09 207 LEU A N 1
ATOM 1607 C CA . LEU A 1 207 ? -8.692 8.504 -24.338 1.00 39.09 207 LEU A CA 1
ATOM 1608 C C . LEU A 1 207 ? -7.215 8.209 -24.197 1.00 39.09 207 LEU A C 1
ATOM 1610 O O . LEU A 1 207 ? -6.684 8.210 -23.080 1.00 39.09 207 LEU A O 1
ATOM 1614 N N . LYS A 1 208 ? -6.623 7.813 -25.328 1.00 43.72 208 LYS A N 1
ATOM 1615 C CA . LYS A 1 208 ? -5.226 7.436 -25.372 1.00 43.72 208 LYS A CA 1
ATOM 1616 C C . LYS A 1 208 ? -4.528 8.605 -24.700 1.00 43.72 208 LYS A C 1
ATOM 1618 O O . LYS A 1 208 ? -4.841 9.741 -25.084 1.00 43.72 208 LYS A O 1
ATOM 1623 N N . PRO A 1 209 ? -3.681 8.371 -23.684 1.00 36.75 209 PRO A N 1
ATOM 1624 C CA . PRO A 1 209 ? -2.875 9.452 -23.156 1.00 36.75 209 PRO A CA 1
ATOM 1625 C C . PRO A 1 209 ? -2.337 10.282 -24.321 1.00 36.75 209 PRO A C 1
ATOM 1627 O O . PRO A 1 209 ? -2.053 9.692 -25.375 1.00 36.75 209 PRO A O 1
ATOM 1630 N N . PRO A 1 210 ? -2.150 11.607 -24.185 1.00 36.03 210 PRO A N 1
ATOM 1631 C CA . PRO A 1 210 ? -1.131 12.242 -25.000 1.00 36.03 210 PRO A CA 1
ATOM 1632 C C . PRO A 1 210 ? 0.131 11.408 -24.772 1.00 36.03 210 PRO A C 1
ATOM 1634 O O . PRO A 1 210 ? 0.636 11.273 -23.665 1.00 36.03 210 PRO A O 1
ATOM 1637 N N . SER A 1 211 ? 0.447 10.636 -25.800 1.00 39.47 211 SER A N 1
ATOM 1638 C CA . SER A 1 211 ? 1.011 9.301 -25.626 1.00 39.47 211 SER A CA 1
ATOM 1639 C C . SER A 1 211 ? 2.366 9.209 -24.906 1.00 39.47 211 SER A C 1
ATOM 1641 O O . SER A 1 211 ? 2.525 8.377 -24.056 1.00 39.47 211 SER A O 1
ATOM 1643 N N . ASN A 1 212 ? 3.368 10.009 -25.150 1.00 38.19 212 ASN A N 1
ATOM 1644 C CA . ASN A 1 212 ? 4.258 10.660 -24.187 1.00 38.19 212 ASN A CA 1
ATOM 1645 C C . ASN A 1 212 ? 4.469 10.104 -22.742 1.00 38.19 212 ASN A C 1
ATOM 1647 O O . ASN A 1 212 ? 4.349 10.864 -21.786 1.00 38.19 212 ASN A O 1
ATOM 1651 N N . PHE A 1 213 ? 5.026 8.900 -22.541 1.00 38.84 213 PHE A N 1
ATOM 1652 C CA . PHE A 1 213 ? 5.749 8.562 -21.284 1.00 38.84 213 PHE A CA 1
ATOM 1653 C C . PHE A 1 213 ? 7.021 9.439 -21.066 1.00 38.84 213 PHE A C 1
ATOM 1655 O O . PHE A 1 213 ? 7.778 9.187 -20.139 1.00 38.84 213 PHE A O 1
ATOM 1662 N N . PHE A 1 214 ? 7.264 10.445 -21.927 1.00 33.06 214 PHE A N 1
ATOM 1663 C CA . PHE A 1 214 ? 8.351 11.441 -21.888 1.00 33.06 214 PHE A CA 1
ATOM 1664 C C . PHE A 1 214 ? 8.054 12.712 -22.729 1.00 33.06 214 PHE A C 1
ATOM 1666 O O . PHE A 1 214 ? 8.950 13.295 -23.326 1.00 33.06 214 PHE A O 1
ATOM 1673 N N . GLY A 1 215 ? 6.802 13.153 -22.853 1.00 31.95 215 GLY A N 1
ATOM 1674 C CA . GLY A 1 215 ? 6.509 14.380 -23.617 1.00 31.95 215 GLY A CA 1
ATOM 1675 C C . GLY A 1 215 ? 6.471 14.277 -25.160 1.00 31.95 215 GLY A C 1
ATOM 1676 O O . GLY A 1 215 ? 6.221 15.302 -25.781 1.00 31.95 215 GLY A O 1
ATOM 1677 N N . GLU A 1 216 ? 6.538 13.095 -25.801 1.00 33.53 216 GLU A N 1
ATOM 1678 C CA . GLU A 1 216 ? 6.215 12.947 -27.248 1.00 33.53 216 GLU A CA 1
ATOM 1679 C C . GLU A 1 216 ? 5.182 11.871 -27.601 1.00 33.53 216 GLU A C 1
ATOM 1681 O O . GLU A 1 216 ? 5.233 10.760 -27.076 1.00 33.53 216 GLU A O 1
ATOM 1686 N N . VAL A 1 217 ? 4.273 12.184 -28.538 1.00 40.12 217 VAL A N 1
ATOM 1687 C CA . VAL A 1 217 ? 3.169 11.306 -28.956 1.00 40.12 217 VAL A CA 1
ATOM 1688 C C . VAL A 1 217 ? 3.757 9.982 -29.457 1.00 40.12 217 VAL A C 1
ATOM 1690 O O . VAL A 1 217 ? 4.398 9.914 -30.510 1.00 40.12 217 VAL A O 1
ATOM 1693 N N . GLN A 1 218 ? 3.589 8.893 -28.695 1.00 40.94 218 GLN A N 1
ATOM 1694 C CA . GLN A 1 218 ? 3.646 7.541 -29.241 1.00 40.94 218 GLN A CA 1
ATOM 1695 C C . GLN A 1 218 ? 2.448 7.368 -30.175 1.00 40.94 218 GLN A C 1
ATOM 1697 O O . GLN A 1 218 ? 1.449 6.724 -29.865 1.00 40.94 218 GLN A O 1
ATOM 1702 N N . ASP A 1 219 ? 2.581 7.968 -31.356 1.00 48.31 219 ASP A N 1
ATOM 1703 C CA . ASP A 1 219 ? 1.769 7.653 -32.509 1.00 48.31 219 ASP A CA 1
ATOM 1704 C C . ASP A 1 219 ? 1.962 6.162 -32.797 1.00 48.31 219 ASP A C 1
ATOM 1706 O O . ASP A 1 219 ? 2.956 5.741 -33.381 1.00 48.31 219 ASP A O 1
ATOM 1710 N N . CYS A 1 220 ? 1.030 5.341 -32.318 1.00 47.09 220 CYS A N 1
ATOM 1711 C CA . CYS A 1 220 ? 1.049 3.905 -32.550 1.00 47.09 220 CYS A CA 1
ATOM 1712 C C . CYS A 1 220 ? 1.017 3.569 -34.046 1.00 47.09 220 CYS A C 1
ATOM 1714 O O . CYS A 1 220 ? 1.381 2.452 -34.415 1.00 47.09 220 CYS A O 1
ATOM 1716 N N . GLU A 1 221 ? 0.614 4.503 -34.914 1.00 52.09 221 GLU A N 1
ATOM 1717 C CA . GLU A 1 221 ? 0.646 4.314 -36.358 1.00 52.09 221 GLU A CA 1
ATOM 1718 C C . GLU A 1 221 ? 2.071 4.289 -36.920 1.00 52.09 221 GLU A C 1
ATO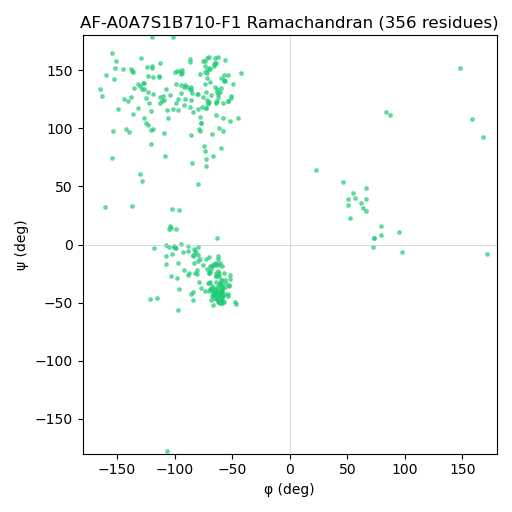M 1720 O O . GLU A 1 221 ? 2.308 3.580 -37.902 1.00 52.09 221 GLU A O 1
ATOM 1725 N N . LYS A 1 222 ? 3.039 4.912 -36.231 1.00 47.06 222 LYS A N 1
ATOM 1726 C CA . LYS A 1 222 ? 4.463 4.910 -36.612 1.00 47.06 222 LYS A CA 1
ATOM 1727 C C . LYS A 1 222 ? 5.141 3.544 -36.488 1.00 47.06 222 LYS A C 1
ATOM 1729 O O . LYS A 1 222 ? 6.194 3.321 -37.080 1.00 47.06 222 LYS A O 1
ATOM 1734 N N . TYR A 1 223 ? 4.550 2.617 -35.733 1.00 50.62 223 TYR A N 1
ATOM 1735 C CA . TYR A 1 223 ? 5.071 1.260 -35.567 1.00 50.62 223 TYR A CA 1
ATOM 1736 C C . TYR A 1 223 ? 4.408 0.280 -36.539 1.00 50.62 223 TYR A C 1
ATOM 1738 O O . TYR A 1 223 ? 3.230 0.425 -36.891 1.00 50.62 223 TYR A O 1
ATOM 1746 N N . ARG A 1 224 ? 5.144 -0.763 -36.952 1.00 48.91 224 ARG A N 1
ATOM 1747 C CA . ARG A 1 224 ? 4.589 -1.842 -37.785 1.00 48.91 224 ARG A CA 1
ATOM 1748 C C . ARG A 1 224 ? 3.434 -2.511 -37.049 1.00 48.91 224 ARG A C 1
ATOM 1750 O O . ARG A 1 224 ? 3.469 -2.668 -35.832 1.00 48.91 224 ARG A O 1
ATOM 1757 N N . LYS A 1 225 ? 2.396 -2.907 -37.789 1.00 53.72 225 LYS A N 1
ATOM 1758 C CA . LYS A 1 225 ? 1.134 -3.419 -37.227 1.00 53.72 225 LYS A CA 1
ATOM 1759 C C . LYS A 1 225 ? 1.338 -4.610 -36.278 1.00 53.72 225 LYS A C 1
ATOM 1761 O O . LYS A 1 225 ? 0.607 -4.734 -35.298 1.00 53.72 225 LYS A O 1
ATOM 1766 N N . GLU A 1 226 ? 2.342 -5.438 -36.548 1.00 51.78 226 GLU A N 1
ATOM 1767 C CA . GLU A 1 226 ? 2.750 -6.573 -35.711 1.00 51.78 226 GLU A CA 1
ATOM 1768 C C . GLU A 1 226 ? 3.387 -6.134 -34.380 1.00 51.78 226 GLU A C 1
ATOM 1770 O O . GLU A 1 226 ? 3.078 -6.707 -33.335 1.00 51.78 226 GLU A O 1
ATOM 1775 N N . ASP A 1 227 ? 4.180 -5.060 -34.392 1.00 43.88 227 ASP A N 1
ATOM 1776 C CA . ASP A 1 227 ? 4.904 -4.547 -33.223 1.00 43.88 227 ASP A CA 1
ATOM 1777 C C . ASP A 1 227 ? 4.010 -3.695 -32.307 1.00 43.88 227 ASP A C 1
ATOM 1779 O O . ASP A 1 227 ? 4.221 -3.633 -31.093 1.00 43.88 227 ASP A O 1
ATOM 1783 N N . ARG A 1 228 ? 2.941 -3.092 -32.853 1.00 51.47 228 ARG A N 1
ATOM 1784 C CA . ARG A 1 228 ? 1.943 -2.311 -32.086 1.00 51.47 228 ARG A CA 1
ATOM 1785 C C . ARG A 1 228 ? 1.378 -3.096 -30.903 1.00 51.47 228 ARG A C 1
ATOM 1787 O O . ARG A 1 228 ? 1.172 -2.524 -29.836 1.00 51.47 228 ARG A O 1
ATOM 1794 N N . LYS A 1 229 ? 1.193 -4.413 -31.066 1.00 43.09 229 LYS A N 1
ATOM 1795 C CA . LYS A 1 229 ? 0.724 -5.317 -30.006 1.00 43.09 229 LYS A CA 1
ATOM 1796 C C . LYS A 1 229 ? 1.673 -5.408 -28.815 1.00 43.09 229 LYS A C 1
ATOM 1798 O O . LYS A 1 229 ? 1.210 -5.838 -27.770 1.00 43.09 229 LYS A O 1
ATOM 1803 N N . GLY A 1 230 ? 2.962 -5.098 -28.953 1.00 40.78 230 GLY A N 1
ATOM 1804 C CA . GLY A 1 230 ? 3.950 -5.099 -27.865 1.00 40.78 230 GLY A CA 1
ATOM 1805 C C . GLY A 1 230 ? 4.204 -3.716 -27.263 1.00 40.78 230 GLY A C 1
ATOM 1806 O O . GLY A 1 230 ? 4.525 -3.618 -26.083 1.00 40.78 230 GLY A O 1
ATOM 1807 N N . ILE A 1 231 ? 4.031 -2.663 -28.065 1.00 41.53 231 ILE A N 1
ATOM 1808 C CA . ILE A 1 231 ? 4.433 -1.285 -27.739 1.00 41.53 231 ILE A CA 1
ATOM 1809 C C . ILE A 1 231 ? 3.276 -0.471 -27.163 1.00 41.53 231 ILE A C 1
ATOM 1811 O O . ILE A 1 231 ? 3.472 0.298 -26.233 1.00 41.53 231 ILE A O 1
ATOM 1815 N N . CYS A 1 232 ? 2.065 -0.662 -27.690 1.00 48.66 232 CYS A N 1
ATOM 1816 C CA . CYS A 1 232 ? 0.887 0.141 -27.359 1.00 48.66 232 CYS A CA 1
ATOM 1817 C C . CYS A 1 232 ? -0.070 -0.580 -26.391 1.00 48.66 232 CYS A C 1
ATOM 1819 O O . CYS A 1 232 ? -1.282 -0.404 -26.469 1.00 48.66 232 CYS A O 1
ATOM 1821 N N . ARG A 1 233 ? 0.450 -1.448 -25.512 1.00 47.56 233 ARG A N 1
ATOM 1822 C CA . ARG A 1 233 ? -0.320 -2.372 -24.650 1.00 47.56 233 ARG A CA 1
ATOM 1823 C C . ARG A 1 233 ? -1.060 -1.692 -23.484 1.00 47.56 233 ARG A C 1
ATOM 1825 O O . ARG A 1 233 ? -0.726 -1.930 -22.333 1.00 47.56 233 ARG A O 1
ATOM 1832 N N . GLN A 1 234 ? -2.066 -0.879 -23.788 1.00 56.81 234 GLN A N 1
ATOM 1833 C CA . GLN A 1 234 ? -3.074 -0.403 -22.823 1.00 56.81 234 GLN A CA 1
ATOM 1834 C C . GLN A 1 234 ? -4.488 -0.443 -23.437 1.00 56.81 234 GLN A C 1
ATOM 1836 O O . GLN A 1 234 ? -5.314 0.432 -23.205 1.00 56.81 234 GLN A O 1
ATOM 1841 N N . HIS A 1 235 ? -4.756 -1.415 -24.318 1.00 55.34 235 HIS A N 1
ATOM 1842 C CA . HIS A 1 235 ? -6.030 -1.513 -25.055 1.00 55.34 235 HIS A CA 1
ATOM 1843 C C . HIS A 1 235 ? -7.197 -2.018 -24.196 1.00 55.34 235 HIS A C 1
ATOM 1845 O O . HIS A 1 235 ? -8.351 -1.897 -24.594 1.00 55.34 235 HIS A O 1
ATOM 1851 N N . ASP A 1 236 ? -6.886 -2.631 -23.065 1.00 58.81 236 ASP A N 1
ATOM 1852 C CA . ASP A 1 236 ? -7.809 -3.189 -22.085 1.00 58.81 236 ASP A CA 1
ATOM 1853 C C . ASP A 1 236 ? -8.159 -2.202 -20.964 1.00 58.81 236 ASP A C 1
ATOM 1855 O O . ASP A 1 236 ? -9.039 -2.490 -20.153 1.00 58.81 236 ASP A O 1
ATOM 1859 N N . HIS A 1 237 ? -7.517 -1.031 -20.919 1.00 74.12 237 HIS A N 1
ATOM 1860 C CA . HIS A 1 237 ? -7.901 0.039 -20.005 1.00 74.12 237 HIS A CA 1
ATOM 1861 C C . HIS A 1 237 ? -9.311 0.518 -20.353 1.00 74.12 237 HIS A C 1
ATOM 1863 O O . HIS A 1 237 ? -9.572 0.987 -21.463 1.00 74.12 237 HIS A O 1
ATOM 1869 N N . LEU A 1 238 ? -10.217 0.448 -19.384 1.00 69.50 238 LEU A N 1
ATOM 1870 C CA . LEU A 1 238 ? -11.548 1.030 -19.518 1.00 69.50 238 LEU A CA 1
ATOM 1871 C C . LEU A 1 238 ? -11.497 2.548 -19.286 1.00 69.50 238 LEU A C 1
ATOM 1873 O O . LEU A 1 238 ? -12.243 3.304 -19.917 1.00 69.50 238 LEU A O 1
ATOM 1877 N N . PHE A 1 239 ? -10.585 2.993 -18.415 1.00 75.31 239 PHE A N 1
ATOM 1878 C CA . PHE A 1 239 ? -10.490 4.377 -17.962 1.00 75.31 239 PHE A CA 1
ATOM 1879 C C . PHE A 1 239 ? -9.052 4.896 -17.934 1.00 75.31 239 PHE A C 1
ATOM 1881 O O . PHE A 1 239 ? -8.099 4.169 -17.658 1.00 75.31 239 PHE A O 1
ATOM 1888 N N . GLY A 1 240 ? -8.918 6.198 -18.183 1.00 75.50 240 GLY A N 1
ATOM 1889 C CA . GLY A 1 240 ? -7.736 6.982 -17.841 1.00 75.50 240 GLY A CA 1
ATOM 1890 C C . GLY A 1 240 ? -8.075 8.014 -16.767 1.00 75.50 240 GLY A C 1
ATOM 1891 O O . GLY A 1 240 ? -9.168 8.586 -16.785 1.00 75.50 240 GLY A O 1
ATOM 1892 N N . TYR A 1 241 ? -7.141 8.282 -15.856 1.00 79.38 241 TYR A N 1
ATOM 1893 C CA . TYR A 1 241 ? -7.346 9.224 -14.754 1.00 79.38 241 TYR A CA 1
ATOM 1894 C C . TYR A 1 241 ? -6.293 10.328 -14.771 1.00 79.38 241 TYR A C 1
ATOM 1896 O O . TYR A 1 241 ? -5.130 10.089 -15.085 1.00 79.38 241 TYR A O 1
ATOM 1904 N N . THR A 1 242 ? -6.675 11.542 -14.390 1.00 82.94 242 THR A N 1
ATOM 1905 C CA . THR A 1 242 ? -5.687 12.535 -13.952 1.00 82.94 242 THR A CA 1
ATOM 1906 C C . THR A 1 242 ? -5.185 12.141 -12.561 1.00 82.94 242 THR A C 1
ATOM 1908 O O . THR A 1 242 ? -5.873 11.425 -11.820 1.00 82.94 242 THR A O 1
ATOM 1911 N N . CYS A 1 243 ? -3.968 12.542 -12.201 1.00 82.38 243 CYS A N 1
ATOM 1912 C CA . CYS A 1 243 ? -3.395 12.149 -10.914 1.00 82.38 243 CYS A CA 1
ATOM 1913 C C . CYS A 1 243 ? -4.149 12.807 -9.752 1.00 82.38 243 CYS A C 1
ATOM 1915 O O . CYS A 1 243 ? -4.415 12.156 -8.740 1.00 82.38 243 CYS A O 1
ATOM 1917 N N . ASN A 1 244 ? -4.602 14.049 -9.940 1.00 85.50 244 ASN A N 1
ATOM 1918 C CA . ASN A 1 244 ? -5.459 14.742 -8.986 1.00 85.50 244 ASN A CA 1
ATOM 1919 C C . ASN A 1 244 ? -6.833 14.088 -8.840 1.00 85.50 244 ASN A C 1
ATOM 1921 O O . ASN A 1 244 ? -7.316 13.976 -7.715 1.00 85.50 244 ASN A O 1
ATOM 1925 N N . TYR A 1 245 ? -7.458 13.635 -9.932 1.00 87.38 245 TYR A N 1
ATOM 1926 C CA . TYR A 1 245 ? -8.740 12.932 -9.846 1.00 87.38 245 TYR A CA 1
ATOM 1927 C C . TYR A 1 245 ? -8.616 11.662 -9.005 1.00 87.38 245 TYR A C 1
ATOM 1929 O O . TYR A 1 245 ? -9.385 11.460 -8.067 1.00 87.38 245 TYR A O 1
ATOM 1937 N N . LEU A 1 246 ? -7.616 10.831 -9.311 1.00 88.75 246 LEU A N 1
ATOM 1938 C CA . LEU A 1 246 ? -7.428 9.562 -8.622 1.00 88.75 246 LEU A CA 1
ATOM 1939 C C . LEU A 1 246 ? -7.087 9.782 -7.144 1.00 88.75 246 LEU A C 1
ATOM 1941 O O . LEU A 1 246 ? -7.688 9.151 -6.281 1.00 88.75 246 LEU A O 1
ATOM 1945 N N . LYS A 1 247 ? -6.208 10.743 -6.836 1.00 90.56 247 LYS A N 1
ATOM 1946 C CA . LYS A 1 247 ? -5.898 11.130 -5.454 1.00 90.56 247 LYS A CA 1
ATOM 1947 C C . LYS A 1 247 ? -7.148 11.602 -4.698 1.00 90.56 247 LYS A C 1
ATOM 1949 O O . LYS A 1 247 ? -7.432 11.072 -3.626 1.00 90.56 247 LYS A O 1
ATOM 1954 N N . LYS A 1 248 ? -7.929 12.530 -5.271 1.00 90.69 248 LYS A N 1
ATOM 1955 C CA . LYS A 1 248 ? -9.186 13.021 -4.672 1.00 90.69 248 LYS A CA 1
ATOM 1956 C C . LYS A 1 248 ? -10.185 11.885 -4.441 1.00 90.69 248 LYS A C 1
ATOM 1958 O O . LYS A 1 248 ? -10.869 11.880 -3.421 1.00 90.69 248 LYS A O 1
ATOM 1963 N N . ALA A 1 249 ? -10.258 10.913 -5.354 1.00 93.06 249 ALA A N 1
ATOM 1964 C CA . ALA A 1 249 ? -11.130 9.754 -5.202 1.00 93.06 249 ALA A CA 1
ATOM 1965 C C . ALA A 1 249 ? -10.785 8.961 -3.932 1.00 93.06 249 ALA A C 1
ATOM 1967 O O . ALA A 1 249 ? -11.679 8.677 -3.143 1.00 93.06 249 ALA A O 1
ATOM 1968 N N . PHE A 1 250 ? -9.505 8.691 -3.658 1.00 95.00 250 PHE A N 1
ATOM 1969 C CA . PHE A 1 250 ? -9.106 8.084 -2.383 1.00 95.00 250 PHE A CA 1
ATOM 1970 C C . PHE A 1 250 ? -9.403 9.000 -1.184 1.00 95.00 250 PHE A C 1
ATOM 1972 O O . PHE A 1 250 ? -9.938 8.546 -0.174 1.00 95.00 250 PHE A O 1
ATOM 1979 N N . GLU A 1 251 ? -9.120 10.299 -1.279 1.00 92.44 251 GLU A N 1
ATOM 1980 C CA . GLU A 1 251 ? -9.344 11.238 -0.169 1.00 92.44 251 GLU A CA 1
ATOM 1981 C C . GLU A 1 251 ? -10.821 11.340 0.251 1.00 92.44 251 GLU A C 1
ATOM 1983 O O . GLU A 1 251 ? -11.120 11.437 1.447 1.00 92.44 251 GLU A O 1
ATOM 1988 N N . ASN A 1 252 ? -11.750 11.222 -0.703 1.00 93.25 252 ASN A N 1
ATOM 1989 C CA . ASN A 1 252 ? -13.191 11.166 -0.442 1.00 93.25 252 ASN A CA 1
ATOM 1990 C C . ASN A 1 252 ? -13.597 9.941 0.401 1.00 93.25 252 ASN A C 1
ATOM 1992 O O . ASN A 1 252 ? -14.559 10.012 1.166 1.00 93.25 252 ASN A O 1
ATOM 1996 N N . HIS A 1 253 ? -12.820 8.856 0.342 1.00 93.12 253 HIS A N 1
ATOM 1997 C CA . HIS A 1 253 ? -13.015 7.615 1.106 1.00 93.12 253 HIS A CA 1
ATOM 1998 C C . HIS A 1 253 ? -12.180 7.555 2.391 1.00 93.12 253 HIS A C 1
ATOM 2000 O O . HIS A 1 253 ? -11.815 6.478 2.867 1.00 93.12 253 HIS A O 1
ATOM 2006 N N . LYS A 1 254 ? -11.907 8.726 2.983 1.00 88.94 254 LYS A N 1
ATOM 2007 C CA . LYS A 1 254 ? -11.190 8.883 4.261 1.00 88.94 254 LYS A CA 1
ATOM 2008 C C . LYS A 1 254 ? -9.750 8.380 4.217 1.00 88.94 254 LYS A C 1
ATOM 2010 O O . LYS A 1 254 ? -9.214 7.966 5.240 1.00 88.94 254 LYS A O 1
ATOM 2015 N N . PHE A 1 255 ? -9.092 8.476 3.072 1.00 92.38 255 PHE A N 1
ATOM 2016 C CA . PHE A 1 255 ? -7.648 8.305 3.002 1.00 92.38 255 PHE A CA 1
ATOM 2017 C C . PHE A 1 255 ? -6.924 9.650 3.113 1.00 92.38 255 PHE A C 1
ATOM 2019 O O . PHE A 1 255 ? -7.436 10.693 2.706 1.00 92.38 255 PHE A O 1
ATOM 2026 N N . ASP A 1 256 ? -5.743 9.632 3.717 1.00 88.81 256 ASP A N 1
ATOM 2027 C CA . ASP A 1 256 ? -4.745 10.689 3.595 1.00 88.81 256 ASP A CA 1
ATOM 2028 C C . ASP A 1 256 ? -3.683 10.220 2.602 1.00 88.81 256 ASP A C 1
ATOM 2030 O O . ASP A 1 256 ? -3.042 9.190 2.829 1.00 88.81 256 ASP A O 1
ATOM 2034 N N . CYS A 1 257 ? -3.557 10.917 1.475 1.00 90.31 257 CYS A N 1
ATOM 2035 C CA . CYS A 1 257 ? -2.754 10.461 0.350 1.00 90.31 257 CYS A CA 1
ATOM 2036 C C . CYS A 1 257 ? -1.625 11.438 0.040 1.00 90.31 257 CYS A C 1
ATOM 2038 O O . CYS A 1 257 ? -1.845 12.634 -0.157 1.00 90.31 257 CYS A O 1
ATOM 2040 N N . SER A 1 258 ? -0.412 10.911 -0.076 1.00 84.94 258 SER A N 1
ATOM 2041 C CA . SER A 1 258 ? 0.792 11.691 -0.338 1.00 84.94 258 SER A CA 1
ATOM 2042 C C . SER A 1 258 ? 1.674 11.011 -1.375 1.00 84.94 258 SER A C 1
ATOM 2044 O O . SER A 1 258 ? 1.710 9.784 -1.512 1.00 84.94 258 SER A O 1
ATOM 2046 N N . TYR A 1 259 ? 2.392 11.825 -2.144 1.00 82.75 259 TYR A N 1
ATOM 2047 C CA . TYR A 1 259 ? 3.435 11.305 -3.013 1.00 82.75 259 TYR A CA 1
ATOM 2048 C C . TYR A 1 259 ? 4.638 10.896 -2.159 1.00 82.75 259 TYR A C 1
ATOM 2050 O O . TYR A 1 259 ? 4.981 11.603 -1.209 1.00 82.75 259 TYR A O 1
ATOM 2058 N N . PRO A 1 260 ? 5.266 9.751 -2.459 1.00 77.19 260 PRO A N 1
ATOM 2059 C CA . PRO A 1 260 ? 6.439 9.315 -1.724 1.00 77.19 260 PRO A CA 1
ATOM 2060 C C . PRO A 1 260 ? 7.588 10.314 -1.902 1.00 77.19 260 PRO A C 1
ATOM 2062 O O . PRO A 1 260 ? 7.914 10.673 -3.033 1.00 77.19 260 PRO A O 1
ATOM 2065 N N . ASP A 1 261 ? 8.220 10.723 -0.800 1.00 77.81 261 ASP A N 1
ATOM 2066 C CA . ASP A 1 261 ? 9.417 11.573 -0.827 1.00 77.81 261 ASP A CA 1
ATOM 2067 C C . ASP A 1 261 ? 10.634 10.753 -1.275 1.00 77.81 261 ASP A C 1
ATOM 2069 O O . ASP A 1 261 ? 11.391 10.195 -0.479 1.00 77.81 261 ASP A O 1
ATOM 2073 N N . ILE A 1 262 ? 10.746 10.569 -2.588 1.00 82.88 262 ILE A N 1
ATOM 2074 C CA . ILE A 1 262 ? 11.820 9.814 -3.223 1.00 82.88 262 ILE A CA 1
ATOM 2075 C C . ILE A 1 262 ? 12.711 10.813 -3.939 1.00 82.88 262 ILE A C 1
ATOM 2077 O O . ILE A 1 262 ? 12.453 11.223 -5.072 1.00 82.88 262 ILE A O 1
ATOM 2081 N N . THR A 1 263 ? 13.779 11.195 -3.245 1.00 87.31 263 THR A N 1
ATOM 2082 C CA . THR A 1 263 ? 14.846 12.020 -3.807 1.00 87.31 263 THR A CA 1
ATOM 2083 C C . THR A 1 263 ? 15.531 11.293 -4.964 1.00 87.31 263 THR A C 1
ATOM 2085 O O . THR A 1 263 ? 15.460 10.064 -5.082 1.00 87.31 263 THR A O 1
ATOM 2088 N N . GLN A 1 264 ? 16.247 12.039 -5.809 1.00 86.44 264 GLN A N 1
ATOM 2089 C CA . GLN A 1 264 ? 17.023 11.429 -6.891 1.00 86.44 264 GLN A CA 1
ATOM 2090 C C . GLN A 1 264 ? 18.061 10.431 -6.354 1.00 86.44 264 GLN A C 1
ATOM 2092 O O . GLN A 1 264 ? 18.269 9.389 -6.965 1.00 86.44 264 GLN A O 1
ATOM 2097 N N . ASP A 1 265 ? 18.642 10.684 -5.179 1.00 88.00 265 ASP A N 1
ATOM 2098 C CA . ASP A 1 265 ? 19.590 9.761 -4.548 1.00 88.00 265 ASP A CA 1
ATOM 2099 C C . ASP A 1 265 ? 18.927 8.440 -4.139 1.00 88.00 265 ASP A C 1
ATOM 2101 O O . ASP A 1 265 ? 19.501 7.366 -4.329 1.00 88.00 265 ASP A O 1
ATOM 2105 N N . ILE A 1 266 ? 17.699 8.492 -3.605 1.00 88.94 266 ILE A N 1
ATOM 2106 C CA . ILE A 1 266 ? 16.916 7.290 -3.282 1.00 88.94 266 ILE A CA 1
ATOM 2107 C C . ILE A 1 266 ? 16.555 6.550 -4.573 1.00 88.94 266 ILE A C 1
ATOM 2109 O O . ILE A 1 266 ? 16.722 5.329 -4.654 1.00 88.94 266 ILE A O 1
ATOM 2113 N N . ALA A 1 267 ? 16.092 7.279 -5.589 1.00 89.44 267 ALA A N 1
ATOM 2114 C CA . ALA A 1 267 ? 15.764 6.726 -6.895 1.00 89.44 267 ALA A CA 1
ATOM 2115 C C . ALA A 1 267 ? 16.955 6.006 -7.532 1.00 89.44 267 ALA A C 1
ATOM 2117 O O . ALA A 1 267 ? 16.835 4.843 -7.923 1.00 89.44 267 ALA A O 1
ATOM 2118 N N . ASP A 1 268 ? 18.116 6.653 -7.563 1.00 88.44 268 ASP A N 1
ATOM 2119 C CA . ASP A 1 268 ? 19.347 6.094 -8.103 1.00 88.44 268 ASP A CA 1
ATOM 2120 C C . ASP A 1 268 ? 19.799 4.884 -7.286 1.00 88.44 268 ASP A C 1
ATOM 2122 O O . ASP A 1 268 ? 20.091 3.833 -7.862 1.00 88.44 268 ASP A O 1
ATOM 2126 N N . ARG A 1 269 ? 19.807 4.986 -5.950 1.00 91.25 269 ARG A N 1
ATOM 2127 C CA . ARG A 1 269 ? 20.249 3.906 -5.058 1.00 91.25 269 ARG A CA 1
ATOM 2128 C C . ARG A 1 269 ? 19.391 2.654 -5.198 1.00 91.25 269 ARG A C 1
ATOM 2130 O O . ARG A 1 269 ? 19.941 1.564 -5.332 1.00 91.25 269 ARG A O 1
ATOM 2137 N N . TYR A 1 270 ? 18.068 2.787 -5.184 1.00 92.62 270 TYR A N 1
ATOM 2138 C CA . TYR A 1 270 ? 17.149 1.641 -5.169 1.00 92.62 270 TYR A CA 1
ATOM 2139 C C . TYR A 1 270 ? 16.573 1.288 -6.544 1.00 92.62 270 TYR A C 1
ATOM 2141 O O . TYR A 1 270 ? 15.852 0.298 -6.685 1.00 92.62 270 TYR A O 1
ATOM 2149 N N . GLY A 1 271 ? 16.897 2.074 -7.573 1.00 90.38 271 GLY A N 1
ATOM 2150 C CA . GLY A 1 271 ? 16.389 1.887 -8.927 1.00 90.38 271 GLY A CA 1
ATOM 2151 C C . GLY A 1 271 ? 14.875 2.035 -8.976 1.00 90.38 271 GLY A C 1
ATOM 2152 O O . GLY A 1 271 ? 14.215 1.277 -9.685 1.00 90.38 271 GLY A O 1
ATOM 2153 N N . VAL A 1 272 ? 14.318 2.932 -8.169 1.00 89.00 272 VAL A N 1
ATOM 2154 C CA . VAL A 1 272 ? 12.890 3.267 -8.163 1.00 89.00 272 VAL A CA 1
ATOM 2155 C C . VAL A 1 272 ? 12.697 4.559 -8.947 1.00 89.00 272 VAL A C 1
ATOM 2157 O O . VAL A 1 272 ? 13.583 5.405 -8.965 1.00 89.00 272 VAL A O 1
ATOM 2160 N N . VAL A 1 273 ? 11.555 4.741 -9.609 1.00 78.81 273 VAL A N 1
ATOM 2161 C CA . VAL A 1 273 ? 11.307 6.007 -10.320 1.00 78.81 273 VAL A CA 1
ATOM 2162 C C . VAL A 1 273 ? 10.845 7.071 -9.318 1.00 78.81 273 VAL A C 1
ATOM 2164 O O . VAL A 1 273 ? 9.938 6.763 -8.543 1.00 78.81 273 VAL A O 1
ATOM 2167 N N . PRO A 1 274 ? 11.439 8.280 -9.289 1.00 65.44 274 PRO A N 1
ATOM 2168 C CA . PRO A 1 274 ? 11.130 9.290 -8.276 1.00 65.44 274 PRO A CA 1
ATOM 2169 C C . PRO A 1 274 ? 9.731 9.891 -8.442 1.00 65.44 274 PRO A C 1
ATOM 2171 O O . PRO A 1 274 ? 9.072 10.165 -7.446 1.00 65.44 274 PRO A O 1
ATOM 2174 N N . GLN A 1 275 ? 9.236 10.024 -9.678 1.00 60.06 275 GLN A N 1
ATOM 2175 C CA . GLN A 1 275 ? 7.911 10.584 -9.952 1.00 60.06 275 GLN A CA 1
ATOM 2176 C C . GLN A 1 275 ? 7.202 9.878 -11.102 1.00 60.06 275 GLN A C 1
ATOM 2178 O O . GLN A 1 275 ? 7.456 10.174 -12.263 1.00 60.06 275 GLN A O 1
ATOM 2183 N N . ILE A 1 276 ? 6.294 8.957 -10.784 1.00 57.38 276 ILE A N 1
ATOM 2184 C CA . ILE A 1 276 ? 5.238 8.531 -11.711 1.00 57.38 276 ILE A CA 1
ATOM 2185 C C . ILE A 1 276 ? 4.144 7.805 -10.942 1.00 57.38 276 ILE A C 1
ATOM 2187 O O . ILE A 1 276 ? 4.425 6.823 -10.261 1.00 57.38 276 ILE A O 1
ATOM 2191 N N . ASN A 1 277 ? 2.907 8.255 -11.146 1.00 62.25 277 ASN A N 1
ATOM 2192 C CA . ASN A 1 277 ? 1.669 7.469 -11.115 1.00 62.25 277 ASN A CA 1
ATOM 2193 C C . ASN A 1 277 ? 1.424 6.617 -9.869 1.00 62.25 277 ASN A C 1
ATOM 2195 O O . ASN A 1 277 ? 0.678 5.638 -9.904 1.00 62.25 277 ASN A O 1
ATOM 2199 N N . ARG A 1 278 ? 2.063 6.996 -8.766 1.00 73.00 278 ARG A N 1
ATOM 2200 C CA . ARG A 1 278 ? 1.923 6.341 -7.481 1.00 73.00 278 ARG A CA 1
ATOM 2201 C C . ARG A 1 278 ? 1.892 7.403 -6.404 1.00 73.00 278 ARG A C 1
ATOM 2203 O O . ARG A 1 278 ? 2.801 8.221 -6.270 1.00 73.00 278 ARG A O 1
ATOM 2210 N N . PHE A 1 279 ? 0.824 7.374 -5.641 1.00 80.88 279 PHE A N 1
ATOM 2211 C CA . PHE A 1 279 ? 0.754 7.999 -4.340 1.00 80.88 279 PHE A CA 1
ATOM 2212 C C . PHE A 1 279 ? 0.474 6.882 -3.347 1.00 80.88 279 PHE A C 1
ATOM 2214 O O . PHE A 1 279 ? -0.074 5.830 -3.687 1.00 80.88 279 PHE A O 1
ATOM 2221 N N . ARG A 1 280 ? 0.898 7.111 -2.117 1.00 86.56 280 ARG A N 1
ATOM 2222 C CA . ARG A 1 280 ? 0.583 6.248 -0.994 1.00 86.56 280 ARG A CA 1
ATOM 2223 C C . ARG A 1 280 ? -0.640 6.816 -0.303 1.00 86.56 280 ARG A C 1
ATOM 2225 O O . ARG A 1 280 ? -0.780 8.035 -0.243 1.00 86.56 280 ARG A O 1
ATOM 2232 N N . CYS A 1 281 ? -1.482 5.956 0.248 1.00 91.44 281 CYS A N 1
ATOM 2233 C CA . CYS A 1 281 ? -2.618 6.386 1.052 1.00 91.44 281 CYS A CA 1
ATOM 2234 C C . CYS A 1 281 ? -2.612 5.687 2.405 1.00 91.44 281 CYS A C 1
ATOM 2236 O O . CYS A 1 281 ? -2.348 4.490 2.493 1.00 91.44 281 CYS A O 1
ATOM 2238 N N . ILE A 1 282 ? -2.932 6.429 3.456 1.00 89.00 282 ILE A N 1
ATOM 2239 C CA . ILE A 1 282 ? -3.133 5.903 4.803 1.00 89.00 282 ILE A CA 1
ATOM 2240 C C . ILE A 1 282 ? -4.608 6.080 5.141 1.00 89.00 282 ILE A C 1
ATOM 2242 O O . ILE A 1 282 ? -5.137 7.186 5.006 1.00 89.00 282 ILE A O 1
ATOM 2246 N N . LYS A 1 283 ? -5.300 5.013 5.561 1.00 89.44 283 LYS A N 1
ATOM 2247 C CA . LYS A 1 283 ? -6.692 5.152 6.015 1.00 89.44 283 LYS A CA 1
ATOM 2248 C C . LYS A 1 283 ? -6.693 6.023 7.263 1.00 89.44 283 LYS A C 1
ATOM 2250 O O . LYS A 1 283 ? -6.036 5.686 8.252 1.00 89.44 283 LYS A O 1
ATOM 2255 N N . LYS A 1 284 ? -7.425 7.135 7.220 1.00 80.94 284 LYS A N 1
ATOM 2256 C CA . LYS A 1 284 ? -7.585 8.013 8.376 1.00 80.94 284 LYS A CA 1
ATOM 2257 C C . LYS A 1 284 ? -8.165 7.205 9.529 1.00 80.94 284 LYS A C 1
ATOM 2259 O O . LYS A 1 284 ? -8.953 6.269 9.354 1.00 80.94 284 LYS A O 1
ATOM 2264 N N . TRP A 1 285 ? -7.741 7.568 10.725 1.00 64.56 285 TRP A N 1
ATOM 2265 C CA . TRP A 1 285 ? -8.418 7.118 11.924 1.00 64.56 285 TRP A CA 1
ATOM 2266 C C . TRP A 1 285 ? -9.823 7.698 11.862 1.00 64.56 285 TRP A C 1
ATOM 2268 O O . TRP A 1 285 ? -9.998 8.888 11.609 1.00 64.56 285 TRP A O 1
ATOM 2278 N N . ASN A 1 286 ? -10.821 6.828 11.939 1.00 58.62 286 ASN A N 1
ATOM 2279 C CA . ASN A 1 286 ? -12.190 7.277 12.045 1.00 58.62 286 ASN A CA 1
ATOM 2280 C C . ASN A 1 286 ? -12.308 8.075 13.352 1.00 58.62 286 ASN A C 1
ATOM 2282 O O . ASN A 1 286 ? -11.954 7.546 14.400 1.00 58.62 286 ASN A O 1
ATOM 2286 N N . ASP A 1 287 ? -12.822 9.305 13.314 1.00 50.78 287 ASP A N 1
ATOM 2287 C CA . ASP A 1 287 ? -13.108 10.085 14.532 1.00 50.78 287 ASP A CA 1
ATOM 2288 C C . ASP A 1 287 ? -14.167 9.392 15.420 1.00 50.78 287 ASP A C 1
ATOM 2290 O O . ASP A 1 287 ? -14.384 9.775 16.561 1.00 50.78 287 ASP A O 1
ATOM 2294 N N . SER A 1 288 ? -14.819 8.341 14.901 1.00 48.75 288 SER A N 1
ATOM 2295 C CA . SER A 1 288 ? -15.696 7.428 15.645 1.00 48.75 288 SER A CA 1
ATOM 2296 C C . SER A 1 288 ? -15.066 6.061 15.972 1.00 48.75 288 SER A C 1
ATOM 2298 O O . SER A 1 288 ? -15.775 5.134 16.370 1.00 48.75 288 SER A O 1
ATOM 2300 N N . LEU A 1 289 ? -13.739 5.902 15.841 1.00 54.47 289 LEU A N 1
ATOM 2301 C CA . LEU A 1 289 ? -13.037 4.786 16.478 1.00 54.47 289 LEU A CA 1
ATOM 2302 C C . LEU A 1 289 ? -13.162 4.949 17.980 1.00 54.47 289 LEU A C 1
ATOM 2304 O O . LEU A 1 289 ? -12.571 5.836 18.586 1.00 54.47 289 LEU A O 1
ATOM 2308 N N . ASN A 1 290 ? -13.921 4.044 18.580 1.00 64.56 290 ASN A N 1
ATOM 2309 C CA . ASN A 1 290 ? -13.899 3.889 20.014 1.00 64.56 290 ASN A CA 1
ATOM 2310 C C . ASN A 1 290 ? -12.521 3.329 20.395 1.00 64.56 290 ASN A C 1
ATOM 2312 O O . ASN A 1 290 ? -12.310 2.117 20.318 1.00 64.56 290 ASN A O 1
ATOM 2316 N N . PHE A 1 291 ? -11.584 4.212 20.757 1.00 72.69 291 PHE A N 1
ATOM 2317 C CA . PHE A 1 291 ? -10.224 3.842 21.147 1.00 72.69 291 PHE A CA 1
ATOM 2318 C C . PHE A 1 291 ? -10.224 2.765 22.238 1.00 72.69 291 PHE A C 1
ATOM 2320 O O . PHE A 1 291 ? -9.342 1.912 22.227 1.00 72.69 291 PHE A O 1
ATOM 2327 N N . LYS A 1 292 ? -11.246 2.716 23.106 1.00 71.44 292 LYS A N 1
ATOM 2328 C CA . LYS A 1 292 ? -11.402 1.662 24.123 1.00 71.44 292 LYS A CA 1
ATOM 2329 C C . LYS A 1 292 ? -11.552 0.248 23.567 1.00 71.44 292 LYS A C 1
ATOM 2331 O O . LYS A 1 292 ? -11.346 -0.708 24.296 1.00 71.44 292 LYS A O 1
ATOM 2336 N N . LYS A 1 293 ? -11.886 0.074 22.286 1.00 68.12 293 LYS A N 1
ATOM 2337 C CA . LYS A 1 293 ? -11.911 -1.257 21.655 1.00 68.12 293 LYS A CA 1
ATOM 2338 C C . LYS A 1 293 ? -10.528 -1.758 21.238 1.00 68.12 293 LYS A C 1
ATOM 2340 O O . LYS A 1 293 ? -10.410 -2.897 20.794 1.00 68.12 293 LYS A O 1
ATOM 2345 N N . LEU A 1 294 ? -9.514 -0.902 21.308 1.00 68.69 294 LEU A N 1
ATOM 2346 C CA . LEU A 1 294 ? -8.145 -1.218 20.934 1.00 68.69 294 LEU A CA 1
ATOM 2347 C C . LEU A 1 294 ? -7.337 -1.541 22.186 1.00 68.69 294 LEU A C 1
ATOM 2349 O O . LEU A 1 294 ? -7.419 -0.817 23.175 1.00 68.69 294 LEU A O 1
ATOM 2353 N N . TYR A 1 295 ? -6.495 -2.569 22.103 1.00 73.25 295 TYR A N 1
ATOM 2354 C CA . TYR A 1 295 ? -5.420 -2.766 23.068 1.00 73.25 295 TYR A CA 1
ATOM 2355 C C . TYR A 1 295 ? -4.411 -1.617 22.972 1.00 73.25 295 TYR A C 1
ATOM 2357 O O . TYR A 1 295 ? -4.245 -0.991 21.922 1.00 73.25 295 TYR A O 1
ATOM 2365 N N . TRP A 1 296 ? -3.667 -1.372 24.039 1.00 82.62 296 TRP A N 1
ATOM 2366 C CA . TRP A 1 296 ? -2.679 -0.312 24.157 1.00 82.62 296 TRP A CA 1
ATOM 2367 C C . TRP A 1 296 ? -1.664 -0.355 23.021 1.00 82.62 296 TRP A C 1
ATOM 2369 O O . TRP A 1 296 ? -1.344 0.661 22.408 1.00 82.62 296 TRP A O 1
ATOM 2379 N N . THR A 1 297 ? -1.213 -1.560 22.675 1.00 78.12 297 THR A N 1
ATOM 2380 C CA . THR A 1 297 ? -0.282 -1.813 21.566 1.00 78.12 297 THR A CA 1
ATOM 2381 C C . THR A 1 297 ? -0.863 -1.494 20.184 1.00 78.12 297 THR A C 1
ATOM 2383 O O . THR A 1 297 ? -0.112 -1.362 19.218 1.00 78.12 297 THR A O 1
ATOM 2386 N N . GLN A 1 298 ? -2.186 -1.362 20.076 1.00 68.69 298 GLN A N 1
ATOM 2387 C CA . GLN A 1 298 ? -2.911 -1.003 18.857 1.00 68.69 298 GLN A CA 1
ATOM 2388 C C . GLN A 1 298 ? -3.245 0.494 18.789 1.00 68.69 298 GLN A C 1
ATOM 2390 O O . GLN A 1 298 ? -3.553 0.991 17.703 1.00 68.69 298 GLN A O 1
ATOM 2395 N N . LEU A 1 299 ? -3.157 1.223 19.907 1.00 74.19 299 LEU A N 1
ATOM 2396 C CA . LEU A 1 299 ? -3.228 2.681 19.904 1.00 74.19 299 LEU A CA 1
ATOM 2397 C C . LEU A 1 299 ? -2.020 3.255 19.162 1.00 74.19 299 LEU A C 1
ATOM 2399 O O . LEU A 1 299 ? -0.876 2.857 19.385 1.00 74.19 299 LEU A O 1
ATOM 2403 N N . HIS A 1 300 ? -2.253 4.244 18.304 1.00 73.12 300 HIS A N 1
ATOM 2404 C CA . HIS A 1 300 ? -1.150 4.995 17.719 1.00 73.12 300 HIS A CA 1
ATOM 2405 C C . HIS A 1 300 ? -0.509 5.918 18.768 1.00 73.12 300 HIS A C 1
ATOM 2407 O O . HIS A 1 300 ? -1.135 6.299 19.753 1.00 73.12 300 HIS A O 1
ATOM 2413 N N . GLU A 1 301 ? 0.727 6.343 18.510 1.00 80.94 301 GLU A N 1
ATOM 2414 C CA . GLU A 1 301 ? 1.559 7.140 19.426 1.00 80.94 301 GLU A CA 1
ATOM 2415 C C . GLU A 1 301 ? 0.811 8.329 20.041 1.00 80.94 301 GLU A C 1
ATOM 2417 O O . GLU A 1 301 ? 0.724 8.429 21.256 1.00 80.94 301 GLU A O 1
ATOM 2422 N N . LYS A 1 302 ? 0.127 9.134 19.220 1.00 82.75 302 LYS A N 1
ATOM 2423 C CA . LYS A 1 302 ? -0.679 10.264 19.707 1.00 82.75 302 LYS A CA 1
ATOM 2424 C C . LYS A 1 302 ? -1.826 9.865 20.657 1.00 82.75 302 LYS A C 1
ATOM 2426 O O . LYS A 1 302 ? -2.151 10.619 21.566 1.00 82.75 302 LYS A O 1
ATOM 2431 N N . ALA A 1 303 ? -2.448 8.699 20.465 1.00 85.88 303 ALA A N 1
ATOM 2432 C CA . ALA A 1 303 ? -3.500 8.195 21.350 1.00 85.88 303 ALA A CA 1
ATOM 2433 C C . ALA A 1 303 ? -2.897 7.623 22.634 1.00 85.88 303 ALA A C 1
ATOM 2435 O O . ALA A 1 303 ? -3.443 7.859 23.703 1.00 85.88 303 ALA A O 1
ATOM 2436 N N . GLN A 1 304 ? -1.741 6.954 22.558 1.00 92.75 304 GLN A N 1
ATOM 2437 C CA . GLN A 1 304 ? -0.998 6.541 23.751 1.00 92.75 304 GLN A CA 1
ATOM 2438 C C . GLN A 1 304 ? -0.528 7.751 24.565 1.00 92.75 304 GLN A C 1
ATOM 2440 O O . GLN A 1 304 ? -0.611 7.732 25.784 1.00 92.75 304 GLN A O 1
ATOM 2445 N N . GLU A 1 305 ? -0.046 8.813 23.919 1.00 93.44 305 GLU A N 1
ATOM 2446 C CA . GLU A 1 305 ? 0.345 10.066 24.576 1.00 93.44 305 GLU A CA 1
ATOM 2447 C C . GLU A 1 305 ? -0.849 10.748 25.239 1.00 93.44 305 GLU A C 1
ATOM 2449 O O . GLU A 1 305 ? -0.762 11.122 26.407 1.00 93.44 305 GLU A O 1
ATOM 2454 N N . ALA A 1 306 ? -1.979 10.846 24.534 1.00 93.31 306 ALA A N 1
ATOM 2455 C CA . ALA A 1 306 ? -3.222 11.348 25.106 1.00 93.31 306 ALA A CA 1
ATOM 2456 C C . ALA A 1 306 ? -3.679 10.484 26.295 1.00 93.31 306 ALA A C 1
ATOM 2458 O O . ALA A 1 306 ? -4.033 11.024 27.337 1.00 93.31 306 ALA A O 1
ATOM 2459 N N . ALA A 1 307 ? -3.610 9.154 26.191 1.00 94.06 307 ALA A N 1
ATOM 2460 C CA . ALA A 1 307 ? -4.017 8.244 27.259 1.00 94.06 307 ALA A CA 1
ATOM 2461 C C . ALA A 1 307 ? -3.093 8.372 28.481 1.00 94.06 307 ALA A C 1
ATOM 2463 O O . ALA A 1 307 ? -3.573 8.498 29.608 1.00 94.06 307 ALA A O 1
ATOM 2464 N N . LYS A 1 308 ? -1.773 8.446 28.262 1.00 96.94 308 LYS A N 1
ATOM 2465 C CA . LYS A 1 308 ? -0.772 8.716 29.307 1.00 96.94 308 LYS A CA 1
ATOM 2466 C C . LYS A 1 308 ? -1.004 10.060 29.988 1.00 96.94 308 LYS A C 1
ATOM 2468 O O . LYS A 1 308 ? -0.893 10.137 31.207 1.00 96.94 308 LYS A O 1
ATOM 2473 N N . LEU A 1 309 ? -1.355 11.103 29.230 1.00 96.56 309 LEU A N 1
ATOM 2474 C CA . LEU A 1 309 ? -1.676 12.425 29.779 1.00 96.56 309 LEU A CA 1
ATOM 2475 C C . LEU A 1 309 ? -2.875 12.372 30.741 1.00 96.56 309 LEU A C 1
ATOM 2477 O O . LEU A 1 309 ? -2.903 13.108 31.724 1.00 96.56 309 LEU A O 1
ATOM 2481 N N . LEU A 1 310 ? -3.837 11.481 30.485 1.00 94.88 310 LEU A N 1
ATOM 2482 C CA . LEU A 1 310 ? -4.985 11.231 31.365 1.00 94.88 310 LEU A CA 1
ATOM 2483 C C . LEU A 1 310 ? -4.671 10.263 32.523 1.00 94.88 310 LEU A C 1
ATOM 2485 O O . LEU A 1 310 ? -5.522 10.047 33.383 1.00 94.88 310 LEU A O 1
ATOM 2489 N N . GLY A 1 311 ? -3.458 9.705 32.573 1.00 95.56 311 GLY A N 1
ATOM 2490 C CA . GLY A 1 311 ? -2.995 8.806 33.631 1.00 95.56 311 GLY A CA 1
ATOM 2491 C C . GLY A 1 311 ? -3.153 7.314 33.334 1.00 95.56 311 GLY A C 1
ATOM 2492 O O . GLY A 1 311 ? -2.983 6.508 34.244 1.00 95.56 311 GLY A O 1
ATOM 2493 N N . PHE A 1 312 ? -3.473 6.929 32.096 1.00 94.88 312 PHE A N 1
ATOM 2494 C CA . PHE A 1 312 ? -3.482 5.522 31.704 1.00 94.88 312 PHE A CA 1
ATOM 2495 C C . PHE A 1 312 ? -2.067 5.000 31.442 1.00 94.88 312 PHE A C 1
ATOM 2497 O O . PHE A 1 312 ? -1.209 5.693 30.893 1.00 94.88 312 PHE A O 1
ATOM 2504 N N . ASP A 1 313 ? -1.869 3.727 31.756 1.00 94.69 313 ASP A N 1
ATOM 2505 C CA . ASP A 1 313 ? -0.799 2.896 31.221 1.00 94.69 313 ASP A CA 1
ATOM 2506 C C . ASP A 1 313 ? -1.400 1.695 30.469 1.00 94.69 313 ASP A C 1
ATOM 2508 O O . ASP A 1 313 ? -2.621 1.539 30.403 1.00 94.69 313 ASP A O 1
ATOM 2512 N N . GLU A 1 314 ? -0.538 0.853 29.895 1.00 89.25 314 GLU A N 1
ATOM 2513 C CA . GLU A 1 314 ? -0.942 -0.349 29.154 1.00 89.25 314 GLU A CA 1
ATOM 2514 C C . GLU A 1 314 ? -1.860 -1.258 29.969 1.00 89.25 314 GLU A C 1
ATOM 2516 O O . GLU A 1 314 ? -2.896 -1.699 29.477 1.00 89.25 314 GLU A O 1
ATOM 2521 N N . SER A 1 315 ? -1.520 -1.485 31.238 1.00 88.31 315 SER A N 1
ATOM 2522 C CA . SER A 1 315 ? -2.294 -2.364 32.107 1.00 88.31 315 SER A CA 1
ATOM 2523 C C . SER A 1 315 ? -3.669 -1.773 32.404 1.00 88.31 315 SER A C 1
ATOM 2525 O O . SER A 1 315 ? -4.663 -2.493 32.369 1.00 88.31 315 SER A O 1
ATOM 2527 N N . LEU A 1 316 ? -3.749 -0.481 32.720 1.00 88.62 316 LEU A N 1
ATOM 2528 C CA . LEU A 1 316 ? -5.013 0.184 33.035 1.00 88.62 316 LEU A CA 1
ATOM 2529 C C . LEU A 1 316 ? -5.921 0.284 31.809 1.00 88.62 316 LEU A C 1
ATOM 2531 O O . LEU A 1 316 ? -7.134 0.121 31.929 1.00 88.62 316 LEU A O 1
ATOM 2535 N N . TRP A 1 317 ? -5.339 0.539 30.638 1.00 87.94 317 TRP A N 1
ATOM 2536 C CA . TRP A 1 317 ? -6.078 0.630 29.388 1.00 87.94 317 TRP A CA 1
ATOM 2537 C C . TRP A 1 317 ? -6.667 -0.720 28.978 1.00 87.94 317 TRP A C 1
ATOM 2539 O O . TRP A 1 317 ? -7.876 -0.813 28.784 1.00 87.94 317 TRP A O 1
ATOM 2549 N N . ASP A 1 318 ? -5.837 -1.765 28.925 1.00 74.50 318 ASP A N 1
ATOM 2550 C CA . ASP A 1 318 ? -6.225 -3.083 28.402 1.00 74.50 318 ASP A CA 1
ATOM 2551 C C . ASP A 1 318 ? -7.181 -3.850 29.320 1.00 74.50 318 ASP A C 1
ATOM 2553 O O . ASP A 1 318 ? -7.881 -4.753 28.865 1.00 74.50 318 ASP A O 1
ATOM 2557 N N . ASN A 1 319 ? -7.222 -3.494 30.607 1.00 75.56 319 ASN A N 1
ATOM 2558 C CA . ASN A 1 319 ? -8.150 -4.067 31.585 1.00 75.56 319 ASN A CA 1
ATOM 2559 C C . ASN A 1 319 ? -9.384 -3.185 31.835 1.00 75.56 319 ASN A C 1
ATOM 2561 O O . ASN A 1 319 ? -10.070 -3.389 32.836 1.00 75.56 319 ASN A O 1
ATOM 2565 N N . ASP A 1 320 ? -9.637 -2.173 30.996 1.00 74.12 320 ASP A N 1
ATOM 2566 C CA . ASP A 1 320 ? -10.760 -1.236 31.144 1.00 74.12 320 ASP A CA 1
ATOM 2567 C C . ASP A 1 320 ? -10.874 -0.601 32.543 1.00 74.12 320 ASP A C 1
ATOM 2569 O O . ASP A 1 320 ? -11.959 -0.299 33.042 1.00 74.12 320 ASP A O 1
ATOM 2573 N N . SER A 1 321 ? -9.730 -0.365 33.185 1.00 80.62 321 SER A N 1
ATOM 2574 C CA . SER A 1 321 ? -9.670 0.246 34.512 1.00 80.62 321 SER A CA 1
ATOM 2575 C C . SER A 1 321 ? -9.934 1.750 34.448 1.00 80.62 321 SER A C 1
ATOM 2577 O O . SER A 1 321 ? -9.763 2.396 33.411 1.00 80.62 321 SER A O 1
ATOM 2579 N N . THR A 1 322 ? -10.354 2.325 35.575 1.00 83.62 322 THR A N 1
ATOM 2580 C CA . THR A 1 322 ? -10.542 3.774 35.697 1.00 83.62 322 THR A CA 1
ATOM 2581 C C . THR A 1 322 ? -9.235 4.451 36.106 1.00 83.62 322 THR A C 1
ATOM 2583 O O . THR A 1 322 ? -8.342 3.832 36.688 1.00 83.62 322 THR A O 1
ATOM 2586 N N . VAL A 1 323 ? -9.126 5.743 35.805 1.00 90.62 323 VAL A N 1
ATOM 2587 C CA . VAL A 1 323 ? -8.023 6.606 36.240 1.00 90.62 323 VAL A CA 1
ATOM 2588 C C . VAL A 1 323 ? -8.571 7.760 37.088 1.00 90.62 323 VAL A C 1
ATOM 2590 O O . VAL A 1 323 ? -9.714 8.176 36.873 1.00 90.62 323 VAL A O 1
ATOM 2593 N N . PRO A 1 324 ? -7.789 8.314 38.037 1.00 89.88 324 PRO A N 1
ATOM 2594 C CA . PRO A 1 324 ? -8.286 9.297 39.008 1.00 89.88 324 PRO A CA 1
ATOM 2595 C C . PRO A 1 324 ? -8.917 10.558 38.405 1.00 89.88 324 PRO A C 1
ATOM 2597 O O . PRO A 1 324 ? -9.746 11.193 39.054 1.00 89.88 324 PRO A O 1
ATOM 2600 N N . ILE A 1 325 ? -8.542 10.922 37.174 1.00 90.81 325 ILE A N 1
ATOM 2601 C CA . ILE A 1 325 ? -9.043 12.123 36.498 1.00 90.81 325 ILE A CA 1
ATOM 2602 C C . ILE A 1 325 ? -10.569 12.111 36.323 1.00 90.81 325 ILE A C 1
ATOM 2604 O O . ILE A 1 325 ? -11.183 13.172 36.384 1.00 90.81 325 ILE A O 1
ATOM 2608 N N . PHE A 1 326 ? -11.195 10.936 36.182 1.00 87.12 326 PHE A N 1
ATOM 2609 C CA . PHE A 1 326 ? -12.650 10.820 36.011 1.00 87.12 326 PHE A CA 1
ATOM 2610 C C . PHE A 1 326 ? -13.448 11.101 37.288 1.00 87.12 326 PHE A C 1
ATOM 2612 O O . PHE A 1 326 ? -14.654 11.306 37.220 1.00 87.12 326 PHE A O 1
ATOM 2619 N N . SER A 1 327 ? -12.791 11.164 38.448 1.00 86.31 327 SER A N 1
ATOM 2620 C CA . SER A 1 327 ? -13.423 11.580 39.706 1.00 86.31 327 SER A CA 1
ATOM 2621 C C . SER A 1 327 ? -13.517 13.105 39.850 1.00 86.31 327 SER A C 1
ATOM 2623 O O . SER A 1 327 ? -14.106 13.592 40.815 1.00 86.31 327 SER A O 1
ATOM 2625 N N . MET A 1 328 ? -12.910 13.868 38.935 1.00 87.19 328 MET A N 1
ATOM 2626 C CA . MET A 1 328 ? -12.933 15.332 38.931 1.00 87.19 328 MET A CA 1
ATOM 2627 C C . MET A 1 328 ? -14.010 15.860 37.969 1.00 87.19 328 MET A C 1
ATOM 2629 O O . MET A 1 328 ? -14.245 15.246 36.930 1.00 87.19 328 MET A O 1
ATOM 2633 N N . PRO A 1 329 ? -14.626 17.029 38.234 1.00 88.25 329 PRO A N 1
ATOM 2634 C CA . PRO A 1 329 ? -15.531 17.661 37.274 1.00 88.25 329 PRO A CA 1
ATOM 2635 C C . PRO A 1 329 ? -14.817 17.980 35.957 1.00 88.25 329 PRO A C 1
ATOM 2637 O O . PRO A 1 329 ? -13.725 18.560 35.976 1.00 88.25 329 PRO A O 1
ATOM 2640 N N . PHE A 1 330 ? -15.440 17.668 34.819 1.00 86.81 330 PHE A N 1
ATOM 2641 C CA . PHE A 1 330 ? -14.846 17.879 33.493 1.00 86.81 330 PHE A CA 1
ATOM 2642 C C . PHE A 1 330 ? -14.437 19.344 33.268 1.00 86.81 330 PHE A C 1
ATOM 2644 O O . PHE A 1 330 ? -13.379 19.642 32.714 1.00 86.81 330 PHE A O 1
ATOM 2651 N N . GLU A 1 331 ? -15.228 20.288 33.778 1.00 89.56 331 GLU A N 1
ATOM 2652 C CA . GLU A 1 331 ? -14.997 21.727 33.669 1.00 89.56 331 GLU A CA 1
ATOM 2653 C C . GLU A 1 331 ? -13.717 22.168 34.384 1.00 89.56 331 GLU A C 1
ATOM 2655 O O . GLU A 1 331 ? -13.091 23.141 33.956 1.00 89.56 331 GLU A O 1
ATOM 2660 N N . SER A 1 332 ? -13.292 21.433 35.416 1.00 90.50 332 SER A N 1
ATOM 2661 C CA . SER A 1 332 ? -12.088 21.735 36.197 1.00 90.50 332 SER A CA 1
ATOM 2662 C C . SER A 1 332 ? -10.782 21.323 35.511 1.00 90.50 332 SER A C 1
ATOM 2664 O O . SER A 1 332 ? -9.708 21.752 35.932 1.00 90.50 332 SER A O 1
ATOM 2666 N N . LEU A 1 333 ? -10.853 20.530 34.436 1.00 91.94 333 LEU A N 1
ATOM 2667 C CA . LEU A 1 333 ? -9.670 20.066 33.715 1.00 91.94 333 LEU A CA 1
ATOM 2668 C C . LEU A 1 333 ? -9.002 21.185 32.901 1.00 91.94 333 LEU A C 1
ATOM 2670 O O . LEU A 1 333 ? -9.665 22.065 32.334 1.00 91.94 333 LEU A O 1
ATOM 2674 N N . GLY A 1 334 ? -7.674 21.109 32.785 1.00 93.62 334 GLY A N 1
ATOM 2675 C CA . GLY A 1 334 ? -6.890 21.962 31.890 1.00 93.62 334 GLY A CA 1
ATOM 2676 C C . GLY A 1 334 ? -7.209 21.711 30.410 1.00 93.62 334 GLY A C 1
ATOM 2677 O O . GLY A 1 334 ? -7.728 20.658 30.040 1.00 93.62 334 GLY A O 1
ATOM 2678 N N . ALA A 1 335 ? -6.880 22.675 29.544 1.00 90.81 335 ALA A N 1
ATOM 2679 C CA . ALA A 1 335 ? -7.205 22.615 28.113 1.00 90.81 335 ALA A CA 1
ATOM 2680 C C . ALA A 1 335 ? -6.596 21.394 27.397 1.00 90.81 335 ALA A C 1
ATOM 2682 O O . ALA A 1 335 ? -7.262 20.774 26.571 1.00 90.81 335 ALA A O 1
ATOM 2683 N N . GLU A 1 336 ? -5.364 21.016 27.744 1.00 91.50 336 GLU A N 1
ATOM 2684 C CA . GLU A 1 336 ? -4.693 19.847 27.159 1.00 91.50 336 GLU A CA 1
ATOM 2685 C C . GLU A 1 336 ? -5.385 18.534 27.540 1.00 91.50 336 GLU A C 1
ATOM 2687 O O . GLU A 1 336 ? -5.622 17.691 26.679 1.00 91.50 336 GLU A O 1
ATOM 2692 N N . MET A 1 337 ? -5.791 18.389 28.805 1.00 93.44 337 MET A N 1
ATOM 2693 C CA . MET A 1 337 ? -6.525 17.212 29.279 1.00 93.44 337 MET A CA 1
ATOM 2694 C C . MET A 1 337 ? -7.908 17.120 28.633 1.00 93.44 337 MET A C 1
ATOM 2696 O O . MET A 1 337 ? -8.283 16.052 28.166 1.00 93.44 337 MET A O 1
ATOM 2700 N N . LYS A 1 338 ? -8.640 18.237 28.523 1.00 90.88 338 LYS A N 1
ATOM 2701 C CA . LYS A 1 338 ? -9.928 18.279 27.804 1.00 90.88 338 LYS A CA 1
ATOM 2702 C C . LYS A 1 338 ? -9.773 17.864 26.342 1.00 90.88 338 LYS A C 1
ATOM 2704 O O . LYS A 1 338 ? -10.566 17.077 25.839 1.00 90.88 338 LYS A O 1
ATOM 2709 N N . SER A 1 339 ? -8.726 18.354 25.679 1.00 85.19 339 SER A N 1
ATOM 2710 C CA . SER A 1 339 ? -8.400 17.969 24.304 1.00 85.19 339 SER A CA 1
ATOM 2711 C C . SER A 1 339 ? -8.113 16.468 24.190 1.00 85.19 339 SER A C 1
ATOM 2713 O O . SER A 1 339 ? -8.624 15.820 23.284 1.00 85.19 339 SER A O 1
ATOM 2715 N N . ALA A 1 340 ? -7.362 15.895 25.137 1.00 90.50 340 ALA A N 1
ATOM 2716 C CA . ALA A 1 340 ? -7.074 14.463 25.178 1.00 90.50 340 ALA A CA 1
ATOM 2717 C C . ALA A 1 340 ? -8.318 13.598 25.454 1.00 90.50 340 ALA A C 1
ATOM 2719 O O . ALA A 1 340 ? -8.479 12.573 24.797 1.00 90.50 340 ALA A O 1
ATOM 2720 N N . VAL A 1 341 ? -9.210 14.013 26.365 1.00 89.19 341 VAL A N 1
ATOM 2721 C CA . VAL A 1 341 ? -10.489 13.319 26.619 1.00 89.19 341 VAL A CA 1
ATOM 2722 C C . VAL A 1 341 ? -11.333 13.280 25.347 1.00 89.19 341 VAL A C 1
ATOM 2724 O O . VAL A 1 341 ? -11.743 12.197 24.938 1.00 89.19 341 VAL A O 1
ATOM 2727 N N . ASN A 1 342 ? -11.515 14.431 24.693 1.00 84.56 342 ASN A N 1
ATOM 2728 C CA . ASN A 1 342 ? -12.301 14.523 23.461 1.00 84.56 342 ASN A CA 1
ATOM 2729 C C . ASN A 1 342 ? -11.661 13.736 22.315 1.00 84.56 342 ASN A C 1
ATOM 2731 O O . ASN A 1 342 ? -12.338 13.077 21.536 1.00 84.56 342 ASN A O 1
ATOM 2735 N N . TYR A 1 343 ? -10.332 13.786 22.212 1.00 82.50 343 TYR A N 1
ATOM 2736 C CA . TYR A 1 343 ? -9.597 13.054 21.189 1.00 82.50 343 TYR A CA 1
ATOM 2737 C C . TYR A 1 343 ? -9.753 11.538 21.325 1.00 82.50 343 TYR A C 1
ATOM 2739 O O . TYR A 1 343 ? -9.812 10.847 20.315 1.00 82.50 343 TYR A O 1
ATOM 2747 N N . LEU A 1 344 ? -9.816 11.027 22.557 1.00 85.31 344 LEU A N 1
ATOM 2748 C CA . LEU A 1 344 ? -9.978 9.602 22.841 1.00 85.31 344 LEU A CA 1
ATOM 2749 C C . LEU A 1 344 ? -11.446 9.152 22.923 1.00 85.31 344 LEU A C 1
ATOM 2751 O O . LEU A 1 344 ? -11.688 7.952 23.057 1.00 85.31 344 LEU A O 1
ATOM 2755 N N . GLY A 1 345 ? -12.406 10.080 22.847 1.00 83.12 345 GLY A N 1
ATOM 2756 C CA . GLY A 1 345 ? -13.835 9.790 22.976 1.00 83.12 345 GLY A CA 1
ATOM 2757 C C . GLY A 1 345 ? -14.232 9.295 24.374 1.00 83.12 345 GLY A C 1
ATOM 2758 O O . GLY A 1 345 ? -14.991 8.334 24.486 1.00 83.12 345 GLY A O 1
ATOM 2759 N N . LEU A 1 346 ? -13.653 9.869 25.437 1.00 85.75 346 LEU A N 1
ATOM 2760 C CA . LEU A 1 346 ? -13.832 9.430 26.834 1.00 85.75 346 LEU A CA 1
ATOM 2761 C C . LEU A 1 346 ? -14.760 10.342 27.661 1.00 85.75 346 LEU A C 1
ATOM 2763 O O . LEU A 1 346 ? -14.788 10.244 28.888 1.00 85.75 346 LEU A O 1
ATOM 2767 N N . GLU A 1 347 ? -15.516 11.235 27.026 1.00 85.44 347 GLU A N 1
ATOM 2768 C CA . GLU A 1 347 ? -16.378 12.224 27.686 1.00 85.44 347 GLU A CA 1
ATOM 2769 C C . GLU A 1 347 ? -17.438 11.577 28.593 1.00 85.44 347 GLU A C 1
ATOM 2771 O O . GLU A 1 347 ? -17.707 12.083 29.685 1.00 85.44 347 GLU A O 1
ATOM 2776 N N . SER A 1 348 ? -17.991 10.428 28.190 1.00 79.56 348 SER A N 1
ATOM 2777 C CA . SER A 1 348 ? -19.062 9.731 28.921 1.00 79.56 348 SER A CA 1
ATOM 2778 C C . SER A 1 348 ? -18.652 9.281 30.329 1.00 79.56 348 SER A C 1
ATOM 2780 O O . SER A 1 348 ? -19.487 9.244 31.232 1.00 79.56 348 SER A O 1
ATOM 2782 N N . TYR A 1 349 ? -17.361 9.029 30.570 1.00 78.50 349 TYR A N 1
ATOM 27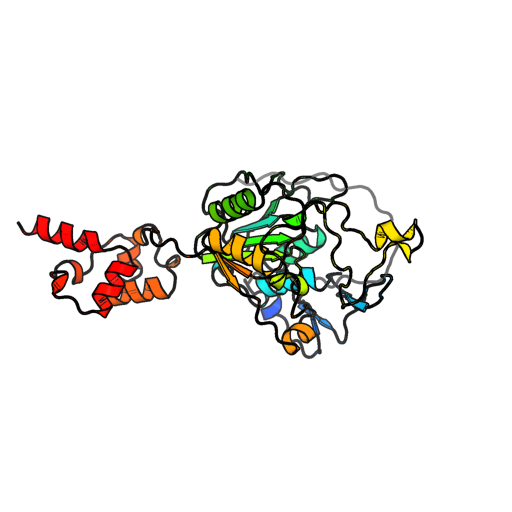83 C CA . TYR A 1 349 ? -16.853 8.641 31.893 1.00 78.50 349 TYR A CA 1
ATOM 2784 C C . TYR A 1 349 ? -17.040 9.748 32.949 1.00 78.50 349 TYR A C 1
ATOM 2786 O O . TYR A 1 349 ? -17.149 9.456 34.140 1.00 78.50 349 TYR A O 1
ATOM 2794 N N . PHE A 1 350 ? -17.133 11.018 32.534 1.00 81.06 350 PHE A N 1
ATOM 2795 C CA . PHE A 1 350 ? -17.414 12.152 33.426 1.00 81.06 350 PHE A CA 1
ATOM 2796 C C . PHE A 1 350 ? -18.910 12.353 33.707 1.00 81.06 350 PHE A C 1
ATOM 2798 O O . PHE A 1 350 ? -19.280 13.102 34.617 1.00 81.06 350 PHE A O 1
ATOM 2805 N N . GLU A 1 351 ? -19.786 11.744 32.911 1.00 69.31 351 GLU A N 1
ATOM 2806 C CA . GLU A 1 351 ? -21.236 11.749 33.127 1.00 69.31 351 GLU A CA 1
ATOM 2807 C C . GLU A 1 351 ? -21.635 10.613 34.076 1.00 69.31 351 GLU A C 1
ATOM 2809 O O . GLU A 1 351 ? -22.373 10.842 35.034 1.00 69.31 351 GLU A O 1
ATOM 2814 N N . GLU A 1 352 ? -21.056 9.424 33.889 1.00 61.53 352 GLU A N 1
ATOM 2815 C CA . GLU A 1 352 ? -21.240 8.267 34.776 1.00 61.53 352 GLU A CA 1
ATOM 2816 C C . GLU A 1 352 ? -20.718 8.531 36.200 1.00 61.53 352 GLU A C 1
ATOM 2818 O O . GLU A 1 352 ? -21.353 8.148 37.183 1.00 61.53 352 GLU A O 1
ATOM 2823 N N . ALA A 1 353 ? -19.588 9.232 36.346 1.00 60.53 353 ALA A N 1
ATOM 2824 C CA . ALA A 1 353 ? -19.051 9.598 37.659 1.00 60.53 353 ALA A CA 1
ATOM 2825 C C . ALA A 1 353 ? -19.972 10.554 38.442 1.00 60.53 353 ALA A C 1
ATOM 2827 O O . ALA A 1 353 ? -20.047 10.458 39.665 1.00 60.53 353 ALA A O 1
ATOM 2828 N N . ARG A 1 354 ? -20.705 11.439 37.748 1.00 60.59 354 ARG A N 1
ATOM 2829 C CA . ARG A 1 354 ? -21.693 12.342 38.364 1.00 60.59 354 ARG A CA 1
ATOM 2830 C C . ARG A 1 354 ? -22.924 11.590 38.865 1.00 60.59 354 ARG A C 1
ATOM 2832 O O . ARG A 1 354 ? -23.388 11.876 39.959 1.00 60.59 354 ARG A O 1
ATOM 2839 N N . GLN A 1 355 ? -23.402 10.601 38.110 1.00 57.47 355 GLN A N 1
ATOM 2840 C CA . GLN A 1 355 ? -24.562 9.790 38.502 1.00 57.47 355 GLN A CA 1
ATOM 2841 C C . GLN A 1 355 ? -24.277 8.841 39.675 1.00 57.47 355 GLN A C 1
ATOM 2843 O O . GLN A 1 355 ? -25.199 8.466 40.384 1.00 57.47 355 GLN A O 1
ATOM 2848 N N . ASN A 1 356 ? -23.015 8.460 39.895 1.00 54.53 356 ASN A N 1
ATOM 2849 C CA . ASN A 1 356 ? -22.607 7.609 41.020 1.00 54.53 356 ASN A CA 1
ATOM 2850 C C . ASN A 1 356 ? -22.260 8.399 42.303 1.00 54.53 356 ASN A C 1
ATOM 2852 O O . ASN A 1 356 ? -21.868 7.793 43.302 1.00 54.53 356 ASN A O 1
ATOM 2856 N N . GLN A 1 357 ? -22.341 9.736 42.270 1.00 53.56 357 GLN A N 1
ATOM 2857 C CA . GLN A 1 357 ? -22.108 10.629 43.416 1.00 53.56 357 GLN A CA 1
ATOM 2858 C C . GLN A 1 357 ? -23.398 11.263 43.978 1.00 53.56 357 GLN A C 1
ATOM 2860 O O . GLN A 1 357 ? -23.340 11.870 45.051 1.00 53.56 357 GLN A O 1
ATOM 2865 N N . GLU A 1 358 ? -24.530 11.113 43.282 1.00 42.53 358 GLU A N 1
ATOM 2866 C CA . GLU A 1 358 ? -25.897 11.388 43.765 1.00 42.53 358 GLU A CA 1
ATOM 2867 C C . GLU A 1 358 ? -26.528 10.113 44.341 1.00 42.53 358 GLU A C 1
ATOM 2869 O O . GLU A 1 358 ? -27.276 10.236 45.342 1.00 42.53 358 GLU A O 1
#

Nearest PDB structures (foldseek):
  6f5z-assembly1_A  TM=5.603E-01  e=6.970E-09  Haloferax volcanii DS2
  1xxl-assembly2_B  TM=5.672E-01  e=1.440E-08  Bacillus subtilis
  3l8d-assembly1_A-2  TM=5.247E-01  e=1.949E-08  Bacillus thuringiensis str. Al Hakam
  6uvq-assembly1_A  TM=5.148E-01  e=1.131E-08  Actinomadura melliaura
  1vlm-assembly2_B  TM=5.076E-01  e=9.391E-08  Thermotoga maritima MSB8